Protein AF-0000000074986334 (afdb_homodimer)

Secondary structure (DSSP, 8-state):
-------------SGGGSS--GGGGBS-SS----EEEEE---SSS-SSSTTHHHHHHTTS-TTTTEEEETTEEEEEHHHHHHHHHHHHHHHHHS-TTSPPPHHHHHHHHHHHHHHHHT---BEEESB-TTSSBP--EEEEE--THHHHHHHHHHHHHHHHHHHHHHHHTS------/-------------SGGGGS--GGGGBS-SS----EEEEE---SSS-SSSTTHHHHHHTTS-TTTTEEEETTEEEEEHHHHHHHHHHHHHHHHHS-TTSPPPHHHHHHHHHHHHHHHHT---BEEESB-TTSSBP--EEEEE--THHHHHHHHHHHHHHHHHHHHHHHHTS------

Nearest PDB structures (foldseek):
  1scf-assembly3_B-2  TM=3.793E-01  e=3.713E+00  Homo sapiens
  3ejj-assembly1_A  TM=2.341E-01  e=6.098E+00  Mus musculus
  4fa8-assembly1_F  TM=2.576E-01  e=8.314E+00  Homo sapiens
  1scf-assembly3_B-2  TM=3.795E-01  e=3.713E+00  Homo sapiens
  3ejj-assembly1_A  TM=2.340E-01  e=6.098E+00  Mus musculus

Radius of gyration: 25.17 Å; Cα contacts (8 Å, |Δi|>4): 414; chains: 2;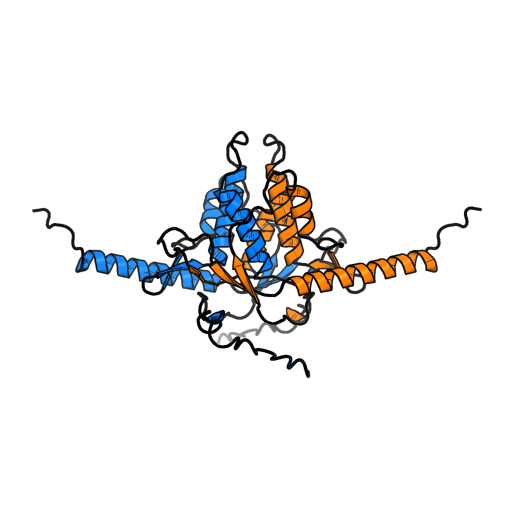 bounding box: 65×100×86 Å

Organism: Psilocybe cubensis (NCBI:txid181762)

Solvent-accessible surface area (backbone atoms only — not comparable to full-atom values): 20806 Å² total; per-residue (Å²): 134,85,82,77,79,75,77,75,76,74,81,79,67,65,82,70,64,73,55,69,55,75,76,75,36,35,77,60,92,68,81,75,69,70,38,82,43,76,47,55,88,66,93,64,68,48,77,84,51,96,57,16,64,62,48,50,56,62,67,37,50,90,54,45,39,49,46,65,60,89,94,42,52,26,28,33,46,43,36,47,50,50,50,31,52,45,47,50,43,50,57,73,72,46,68,77,88,52,77,83,49,69,65,43,51,48,33,54,48,48,48,56,52,49,46,47,31,63,59,43,49,37,54,36,57,37,48,36,99,83,69,39,79,37,69,55,48,79,43,75,17,48,59,52,65,56,58,47,51,53,49,44,52,38,39,53,55,51,52,50,48,52,50,48,42,40,64,72,70,51,53,73,79,74,83,116,135,85,80,77,79,76,76,76,76,74,81,76,65,68,80,66,63,73,55,69,55,75,75,75,36,35,78,58,90,70,82,72,72,68,37,83,42,76,46,55,89,67,95,65,66,48,77,82,50,96,57,17,65,62,49,50,57,62,68,36,48,90,54,46,40,49,46,65,59,90,94,41,52,25,28,33,47,42,35,47,53,50,49,32,53,44,47,50,44,50,56,72,73,45,69,77,88,52,77,84,51,70,66,42,53,48,34,55,45,48,49,55,52,49,45,46,31,62,58,43,48,37,55,38,59,36,49,36,99,82,69,39,80,37,71,55,47,76,44,73,17,47,59,53,65,56,58,48,50,53,48,42,50,39,40,51,54,48,52,51,49,52,51,50,42,40,64,72,69,52,53,73,77,75,83,116

Structure (mmCIF, N/CA/C/O backbone):
data_AF-0000000074986334-mo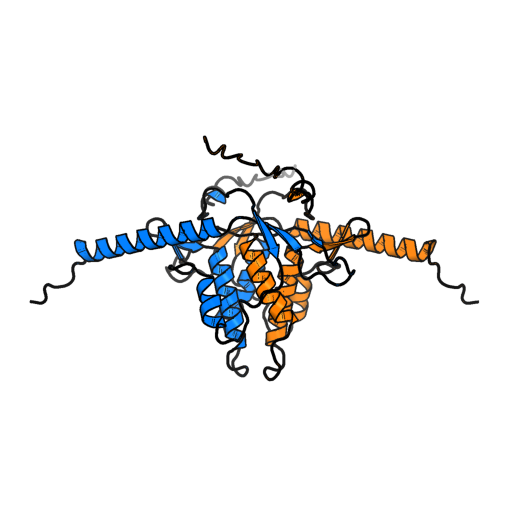del_v1
#
loop_
_entity.id
_entity.type
_entity.pdbx_description
1 polymer 'Uncharacterized protein'
#
loop_
_atom_site.group_PDB
_atom_site.id
_atom_site.type_symbol
_atom_site.label_atom_id
_atom_site.label_alt_id
_atom_site.label_comp_id
_atom_site.label_asym_id
_atom_site.label_entity_id
_atom_site.label_seq_id
_atom_site.pdbx_PDB_ins_code
_atom_site.Cartn_x
_atom_site.Cartn_y
_atom_site.Cartn_z
_atom_site.occupancy
_atom_site.B_iso_or_equiv
_atom_site.auth_seq_id
_atom_site.auth_comp_id
_atom_site.auth_asym_id
_atom_site.auth_atom_id
_atom_site.pdbx_PDB_model_num
ATOM 1 N N . MET A 1 1 ? -38 28.562 -38.062 1 26.52 1 MET A N 1
ATOM 2 C CA . MET A 1 1 ? -37.406 27.234 -38.125 1 26.52 1 MET A CA 1
ATOM 3 C C . MET A 1 1 ? -36.875 26.797 -36.781 1 26.52 1 MET A C 1
ATOM 5 O O . MET A 1 1 ? -36 27.438 -36.219 1 26.52 1 MET A O 1
ATOM 9 N N . ALA A 1 2 ? -37.75 26.109 -35.969 1 34.09 2 ALA A N 1
ATOM 10 C CA . ALA A 1 2 ? -37.594 25.641 -34.594 1 34.09 2 ALA A CA 1
ATOM 11 C C . ALA A 1 2 ? -36.5 24.562 -34.5 1 34.09 2 ALA A C 1
ATOM 13 O O . ALA A 1 2 ? -36.5 23.625 -35.312 1 34.09 2 ALA A O 1
ATOM 14 N N . ILE A 1 3 ? -35.281 24.891 -34.125 1 35.31 3 ILE A N 1
ATOM 15 C CA . ILE A 1 3 ? -34.125 24 -33.938 1 35.31 3 ILE A CA 1
ATOM 16 C C . ILE A 1 3 ? -34.469 22.922 -32.938 1 35.31 3 ILE A C 1
ATOM 18 O O . ILE A 1 3 ? -34.781 23.234 -31.766 1 35.31 3 ILE A O 1
ATOM 22 N N . SER A 1 4 ? -34.969 21.75 -33.375 1 31.02 4 SER A N 1
ATOM 23 C CA . SER A 1 4 ? -35.25 20.578 -32.562 1 31.02 4 SER A CA 1
ATOM 24 C C . SER A 1 4 ? -33.969 20 -31.938 1 31.02 4 SER A C 1
ATOM 26 O O . SER A 1 4 ? -33.031 19.688 -32.656 1 31.02 4 SER A O 1
ATOM 28 N N . LEU A 1 5 ? -33.625 20.391 -30.766 1 31.14 5 LEU A N 1
ATOM 29 C CA . LEU A 1 5 ? -32.531 19.797 -30 1 31.14 5 LEU A CA 1
ATOM 30 C C . LEU A 1 5 ? -32.812 18.312 -29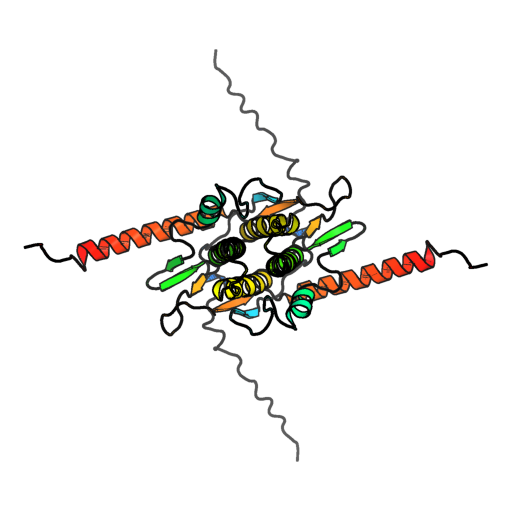.734 1 31.14 5 LEU A C 1
ATOM 32 O O . LEU A 1 5 ? -33.688 17.969 -28.969 1 31.14 5 LEU A O 1
ATOM 36 N N . SER A 1 6 ? -32.531 17.422 -30.703 1 27.94 6 SER A N 1
ATOM 37 C CA . SER A 1 6 ? -32.594 15.984 -30.469 1 27.94 6 SER A CA 1
ATOM 38 C C . SER A 1 6 ? -31.562 15.562 -29.406 1 27.94 6 SER A C 1
ATOM 40 O O . SER A 1 6 ? -30.359 15.758 -29.578 1 27.94 6 SER A O 1
ATOM 42 N N . VAL A 1 7 ? -31.891 15.617 -28.203 1 30.86 7 VAL A N 1
ATOM 43 C CA . VAL A 1 7 ? -31.109 14.984 -27.141 1 30.86 7 VAL A CA 1
ATOM 44 C C . VAL A 1 7 ? -30.969 13.492 -27.438 1 30.86 7 VAL A C 1
ATOM 46 O O . VAL A 1 7 ? -31.969 12.758 -27.422 1 30.86 7 VAL A O 1
ATOM 49 N N . PHE A 1 8 ? -30.016 13.062 -28.266 1 29.53 8 PHE A N 1
ATOM 50 C CA . PHE A 1 8 ? -29.734 11.633 -28.344 1 29.53 8 PHE A CA 1
ATOM 51 C C . PHE A 1 8 ? -29.328 11.086 -26.984 1 29.53 8 PHE A C 1
ATOM 53 O O . PHE A 1 8 ? -28.312 11.484 -26.422 1 29.53 8 PHE A O 1
ATOM 60 N N . ARG A 1 9 ? -30.25 10.562 -26.234 1 29.33 9 ARG A N 1
ATOM 61 C CA . ARG A 1 9 ? -29.984 9.711 -25.078 1 29.33 9 ARG A CA 1
ATOM 62 C C . ARG A 1 9 ? -29.016 8.578 -25.453 1 29.33 9 ARG A C 1
ATOM 64 O O . ARG A 1 9 ? -29.328 7.746 -26.297 1 29.33 9 ARG A O 1
ATOM 71 N N . ILE A 1 10 ? -27.734 8.859 -25.438 1 30.47 10 ILE A N 1
ATOM 72 C CA . ILE A 1 10 ? -26.797 7.738 -25.484 1 30.47 10 ILE A CA 1
ATOM 73 C C . ILE A 1 10 ? -27.234 6.656 -24.5 1 30.47 10 ILE A C 1
ATOM 75 O O . ILE A 1 10 ? -27.391 6.914 -23.297 1 30.47 10 ILE A O 1
ATOM 79 N N . LEU A 1 11 ? -27.891 5.66 -24.953 1 29.97 11 LEU A N 1
ATOM 80 C CA . LEU A 1 11 ? -28.172 4.406 -24.25 1 29.97 11 LEU A CA 1
ATOM 81 C C . LEU A 1 11 ? -26.906 3.844 -23.609 1 29.97 11 LEU A C 1
ATOM 83 O O . LEU A 1 11 ? -25.984 3.395 -24.312 1 29.97 11 LEU A O 1
ATOM 87 N N . THR A 1 12 ? -26.406 4.453 -22.562 1 32.22 12 THR A N 1
ATOM 88 C CA . THR A 1 12 ? -25.375 4 -21.641 1 32.22 12 THR A CA 1
ATOM 89 C C . THR A 1 12 ? -25.672 2.584 -21.141 1 32.22 12 THR A C 1
ATOM 91 O O . THR A 1 12 ? -25.172 2.174 -20.094 1 32.22 12 THR A O 1
ATOM 94 N N . ALA A 1 13 ? -26.516 1.816 -21.844 1 29.81 13 ALA A N 1
ATOM 95 C CA . ALA A 1 13 ? -26.891 0.521 -21.281 1 29.81 13 ALA A CA 1
ATOM 96 C C . ALA A 1 13 ? -25.656 -0.283 -20.891 1 29.81 13 ALA A C 1
ATOM 98 O O . ALA A 1 13 ? -25.516 -0.724 -19.75 1 29.81 13 ALA A O 1
ATOM 99 N N . SER A 1 14 ? -25.312 -1.419 -21.734 1 30.84 14 SER A N 1
ATOM 100 C CA . SER A 1 14 ? -24.859 -2.799 -21.609 1 30.84 14 SER A CA 1
ATOM 101 C C . SER A 1 14 ? -23.359 -2.863 -21.406 1 30.84 14 SER A C 1
ATOM 103 O O . SER A 1 14 ? -22.781 -3.951 -21.344 1 30.84 14 SER A O 1
ATOM 105 N N . TYR A 1 15 ? -22.672 -1.893 -21.891 1 33.31 15 TYR A N 1
ATOM 106 C CA . TYR A 1 15 ? -21.234 -2.125 -21.891 1 33.31 15 TYR A CA 1
ATOM 107 C C . TYR A 1 15 ? -20.703 -2.258 -20.469 1 33.31 15 TYR A C 1
ATOM 109 O O . TYR A 1 15 ? -19.578 -2.717 -20.25 1 33.31 15 TYR A O 1
ATOM 117 N N . TRP A 1 16 ? -21.438 -1.757 -19.484 1 34.78 16 TRP A N 1
ATOM 118 C CA . TRP A 1 16 ? -21.125 -1.922 -18.062 1 34.78 16 TRP A CA 1
ATOM 119 C C . TRP A 1 16 ? -21.375 -3.359 -17.609 1 34.78 16 TRP A C 1
ATOM 121 O O . TRP A 1 16 ? -21.219 -3.684 -16.438 1 34.78 16 TRP A O 1
ATOM 131 N N . ASN A 1 17 ? -22.062 -4.16 -18.391 1 33.5 17 ASN A N 1
ATOM 132 C CA . ASN A 1 17 ? -22.5 -5.488 -18 1 33.5 17 ASN A CA 1
ATOM 133 C C . ASN A 1 17 ? -21.312 -6.414 -17.719 1 33.5 17 ASN A C 1
ATOM 135 O O . ASN A 1 17 ? -21.469 -7.426 -17.031 1 33.5 17 ASN A O 1
ATOM 139 N N . SER A 1 18 ? -20.281 -6.387 -18.609 1 34.09 18 SER A N 1
ATOM 140 C CA . SER A 1 18 ? -19.312 -7.469 -18.438 1 34.09 18 SER A CA 1
ATOM 141 C C . SER A 1 18 ? -18.297 -7.145 -17.344 1 34.09 18 SER A C 1
ATOM 143 O O . SER A 1 18 ? -17.266 -7.809 -17.219 1 34.09 18 SER A O 1
ATOM 145 N N . TRP A 1 19 ? -18.328 -5.938 -16.891 1 38.25 19 TRP A N 1
ATOM 146 C CA . TRP A 1 19 ? -17.375 -5.727 -15.797 1 38.25 19 TRP A CA 1
ATOM 147 C C . TRP A 1 19 ? -17.656 -6.672 -14.641 1 38.25 19 TRP A C 1
ATOM 149 O O . TRP A 1 19 ? -18.797 -6.766 -14.164 1 38.25 19 TRP A O 1
ATOM 159 N N . PRO A 1 20 ? -17 -7.75 -14.586 1 40.16 20 PRO A N 1
ATOM 160 C CA . PRO A 1 20 ? -17.328 -8.57 -13.422 1 40.16 20 PRO A CA 1
ATOM 161 C C . PRO A 1 20 ? -17.516 -7.746 -12.148 1 40.16 20 PRO A C 1
ATOM 163 O O . PRO A 1 20 ? -16.906 -6.684 -12 1 40.16 20 PRO A O 1
ATOM 166 N N . SER A 1 21 ? -18.578 -7.918 -11.469 1 39.38 21 SER A N 1
ATOM 167 C CA . SER A 1 21 ? -18.812 -7.32 -10.164 1 39.38 21 SER A CA 1
ATOM 168 C C . SER A 1 21 ? -17.562 -7.383 -9.289 1 39.38 21 SER A C 1
ATOM 170 O O . SER A 1 21 ? -16.75 -8.297 -9.422 1 39.38 21 SER A O 1
ATOM 172 N N . ALA A 1 22 ? -17.125 -6.262 -8.672 1 44.75 22 ALA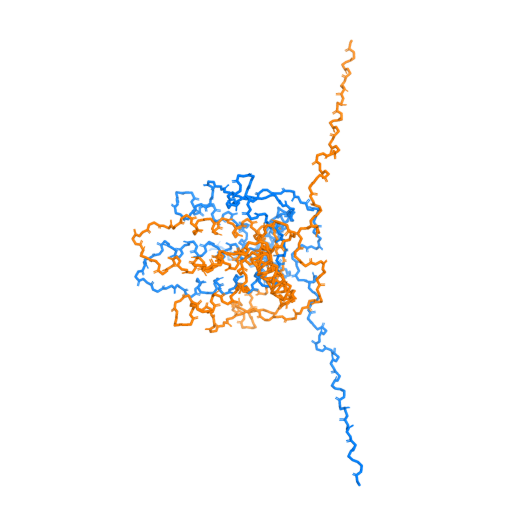 A N 1
ATOM 173 C CA . ALA A 1 22 ? -16 -6.156 -7.75 1 44.75 22 ALA A CA 1
ATOM 174 C C . ALA A 1 22 ? -15.828 -7.441 -6.945 1 44.75 22 ALA A C 1
ATOM 176 O O . ALA A 1 22 ? -14.703 -7.898 -6.719 1 44.75 22 ALA A O 1
ATOM 177 N N . SER A 1 23 ? -16.984 -7.969 -6.449 1 46 23 SER A N 1
ATOM 178 C CA . SER A 1 23 ? -17.016 -9.172 -5.625 1 46 23 SER A CA 1
ATOM 179 C C . SER A 1 23 ? -16.594 -10.398 -6.422 1 46 23 SER A C 1
ATOM 181 O O . SER A 1 23 ? -16 -11.328 -5.867 1 46 23 SER A O 1
ATOM 183 N N . ASP A 1 24 ? -16.859 -10.359 -7.746 1 55.59 24 ASP A N 1
ATOM 184 C CA . ASP A 1 24 ? -16.641 -11.555 -8.555 1 55.59 24 ASP A CA 1
ATOM 185 C C . ASP A 1 24 ? -15.156 -11.75 -8.867 1 55.59 24 ASP A C 1
ATOM 187 O O . ASP A 1 24 ? -14.742 -12.828 -9.305 1 55.59 24 ASP A O 1
ATOM 191 N N . HIS A 1 25 ? -14.328 -10.836 -8.211 1 80.38 25 HIS A N 1
ATOM 192 C CA . HIS A 1 25 ? -12.93 -10.977 -8.609 1 80.38 25 HIS A CA 1
ATOM 193 C C . HIS A 1 25 ? -12 -10.773 -7.414 1 80.38 25 HIS A C 1
ATOM 195 O O . HIS A 1 25 ? -11.102 -9.93 -7.457 1 80.38 25 HIS A O 1
ATOM 201 N N . SER A 1 26 ? -12.523 -11.602 -6.348 1 90.38 26 SER A N 1
ATOM 202 C CA . SER A 1 26 ? -11.695 -11.602 -5.148 1 90.38 26 SER A CA 1
ATOM 203 C C . SER A 1 26 ? -11.367 -13.016 -4.699 1 90.38 26 SER A C 1
ATOM 205 O O . SER A 1 26 ? -12.18 -13.93 -4.863 1 90.38 26 SER A O 1
ATOM 207 N N . LEU A 1 27 ? -10.266 -13.195 -4.176 1 94.19 27 LEU A N 1
ATOM 208 C CA . LEU A 1 27 ? -9.867 -14.508 -3.672 1 94.19 27 LEU A CA 1
ATOM 209 C C . LEU A 1 27 ? -10.734 -14.922 -2.486 1 94.19 27 LEU A C 1
ATOM 211 O O . LEU A 1 27 ? -11.18 -16.062 -2.406 1 94.19 27 LEU A O 1
ATOM 215 N N . LEU A 1 28 ? -10.953 -13.969 -1.567 1 92.56 28 LEU A N 1
ATOM 216 C CA . LEU A 1 28 ? -11.812 -14.227 -0.42 1 92.56 28 LEU A CA 1
ATOM 217 C C . LEU A 1 28 ? -13.258 -13.844 -0.728 1 92.56 28 LEU A C 1
ATOM 219 O O . LEU A 1 28 ? -13.516 -12.742 -1.229 1 92.56 28 LEU A O 1
ATOM 223 N N . LYS A 1 29 ? -14.164 -14.773 -0.482 1 85.19 29 LYS A N 1
ATOM 224 C CA . LYS A 1 29 ? -15.578 -14.5 -0.707 1 85.19 29 LYS A CA 1
ATOM 225 C C . LYS A 1 29 ? -16.172 -13.703 0.453 1 85.19 29 LYS A C 1
ATOM 227 O O . LYS A 1 29 ? -17.094 -12.906 0.258 1 85.19 29 LYS A O 1
ATOM 232 N N . GLN A 1 30 ? -15.656 -13.977 1.641 1 84.75 30 GLN A N 1
ATOM 233 C CA . GLN A 1 30 ? -16.078 -13.273 2.846 1 84.75 30 GLN A CA 1
ATOM 234 C C . GLN A 1 30 ? -14.891 -12.891 3.707 1 84.75 30 GLN A C 1
ATOM 236 O O . GLN A 1 30 ? -13.906 -13.625 3.781 1 84.75 30 GLN A O 1
ATOM 241 N N . ARG A 1 31 ? -15.078 -11.688 4.277 1 82 31 ARG A N 1
ATOM 242 C CA . ARG A 1 31 ? -14.047 -11.25 5.207 1 82 31 ARG A CA 1
ATOM 243 C C . ARG A 1 31 ? -14.453 -11.531 6.648 1 82 31 ARG A C 1
ATOM 245 O O . ARG A 1 31 ? -15.617 -11.398 7.008 1 82 31 ARG A O 1
ATOM 252 N N . GLY A 1 32 ? -13.539 -12.078 7.387 1 82.62 32 GLY A N 1
ATOM 253 C CA . GLY A 1 32 ? -13.797 -12.328 8.797 1 82.62 32 GLY A CA 1
ATOM 254 C C . GLY A 1 32 ? -13.875 -11.062 9.625 1 82.62 32 GLY A C 1
ATOM 255 O O . GLY A 1 32 ? -13.844 -9.953 9.086 1 82.62 32 GLY A O 1
ATOM 256 N N . GLU A 1 33 ? -14.094 -11.234 10.938 1 87.75 33 GLU A N 1
ATOM 257 C CA . GLU A 1 33 ? -14.148 -10.117 11.875 1 87.75 33 GLU A CA 1
ATOM 258 C C . GLU A 1 33 ? -12.797 -9.422 11.984 1 87.75 33 GLU A C 1
ATOM 260 O O . GLU A 1 33 ? -11.75 -10.062 11.922 1 87.75 33 GLU A O 1
ATOM 265 N N . PRO A 1 34 ? -12.914 -8.102 12.133 1 88.75 34 PRO A N 1
ATOM 266 C CA . PRO A 1 34 ? -11.648 -7.391 12.312 1 88.75 34 PRO A CA 1
ATOM 267 C C . PRO A 1 34 ? -10.883 -7.844 13.555 1 88.75 34 PRO A C 1
ATOM 269 O O . PRO A 1 34 ? -11.5 -8.297 14.531 1 88.75 34 PRO A O 1
ATOM 272 N N . VAL A 1 35 ? -9.602 -7.773 13.508 1 91.19 35 VAL A N 1
ATOM 273 C CA . VAL A 1 35 ? -8.711 -8.117 14.617 1 91.19 35 VAL A CA 1
ATOM 274 C C . VAL A 1 35 ? -7.844 -6.914 14.977 1 91.19 35 VAL A C 1
ATOM 276 O O . VAL A 1 35 ? -7.484 -6.117 14.102 1 91.19 35 VAL A O 1
ATOM 279 N N . ALA A 1 36 ? -7.469 -6.82 16.234 1 90.31 36 ALA A N 1
ATOM 280 C CA . ALA A 1 36 ? -6.621 -5.719 16.688 1 90.31 36 ALA A CA 1
ATOM 281 C C . ALA A 1 36 ? -5.164 -5.953 16.312 1 90.31 36 ALA A C 1
ATOM 283 O O . ALA A 1 36 ? -4.668 -7.078 16.391 1 90.31 36 ALA A O 1
ATOM 284 N N . MET A 1 37 ? -4.555 -4.902 15.859 1 90.75 37 MET A N 1
ATOM 285 C CA . MET A 1 37 ? -3.137 -4.965 15.516 1 90.75 37 MET A CA 1
ATOM 286 C C . MET A 1 37 ? -2.422 -3.686 15.938 1 90.75 37 MET A C 1
ATOM 288 O O . MET A 1 37 ? -2.969 -2.59 15.797 1 90.75 37 MET A O 1
ATOM 292 N N . LEU A 1 38 ? -1.232 -3.893 16.406 1 91.19 38 LEU A N 1
ATOM 293 C CA . LEU A 1 38 ? -0.343 -2.764 16.672 1 91.19 38 LEU A CA 1
ATOM 294 C C . LEU A 1 38 ? 0.581 -2.523 15.477 1 91.19 38 LEU A C 1
ATOM 296 O O . LEU A 1 38 ? 1.341 -3.414 15.086 1 91.19 38 LEU A O 1
ATOM 300 N N . ILE A 1 39 ? 0.439 -1.433 14.891 1 92.94 39 ILE A N 1
ATOM 301 C CA . ILE A 1 39 ? 1.384 -1.006 13.859 1 92.94 39 ILE A CA 1
ATOM 302 C C . ILE A 1 39 ? 2.553 -0.268 14.508 1 92.94 39 ILE A C 1
ATOM 304 O O . ILE A 1 39 ? 2.35 0.646 15.312 1 92.94 39 ILE A O 1
ATOM 308 N N . GLY A 1 40 ? 3.734 -0.732 14.195 1 92.31 40 GLY A N 1
ATOM 309 C CA . GLY A 1 40 ? 4.879 -0.098 14.828 1 92.31 40 GLY A CA 1
ATOM 310 C C . GLY A 1 40 ? 6.203 -0.729 14.43 1 92.31 40 GLY A C 1
ATOM 311 O O . GLY A 1 40 ? 6.262 -1.519 13.484 1 92.31 40 GLY A O 1
ATOM 312 N N . SER A 1 41 ? 7.242 -0.319 15.102 1 91.31 41 SER A N 1
ATOM 313 C CA . SER A 1 41 ? 8.594 -0.775 14.797 1 91.31 41 SER A CA 1
ATOM 314 C C . SER A 1 41 ? 8.75 -2.268 15.07 1 91.31 41 SER A C 1
ATOM 316 O O . SER A 1 41 ? 8.078 -2.816 15.945 1 91.31 41 SER A O 1
ATOM 318 N N . THR A 1 42 ? 9.57 -2.873 14.336 1 93.75 42 THR A N 1
ATOM 319 C CA . THR A 1 42 ? 9.906 -4.285 14.484 1 93.75 42 THR A CA 1
ATOM 320 C C . THR A 1 42 ? 11.375 -4.531 14.117 1 93.75 42 THR A C 1
ATOM 322 O O . THR A 1 42 ? 11.953 -3.789 13.328 1 93.75 42 THR A O 1
ATOM 325 N N . THR A 1 43 ? 11.977 -5.516 14.688 1 94.19 43 THR A N 1
ATOM 326 C CA . THR A 1 43 ? 13.336 -5.902 14.344 1 94.19 43 THR A CA 1
ATOM 327 C C . THR A 1 43 ? 13.359 -6.789 13.109 1 94.19 43 THR A C 1
ATOM 329 O O . THR A 1 43 ? 14.422 -7.16 12.617 1 94.19 43 THR A O 1
ATOM 332 N N . HIS A 1 44 ? 12.172 -7.098 12.602 1 96.38 44 HIS A N 1
ATOM 333 C CA . HIS A 1 44 ? 12.047 -7.941 11.422 1 96.38 44 HIS A CA 1
ATOM 334 C C . HIS A 1 44 ? 11.875 -7.098 10.164 1 96.38 44 HIS A C 1
ATOM 336 O O . HIS A 1 44 ? 11.5 -5.926 10.242 1 96.38 44 HIS A O 1
ATOM 342 N N . TYR A 1 45 ? 12.219 -7.742 9.016 1 97.75 45 TYR A N 1
ATOM 343 C CA . TYR A 1 45 ? 12.023 -7.152 7.691 1 97.75 45 TYR A CA 1
ATOM 344 C C . TYR A 1 45 ? 12.906 -5.926 7.508 1 97.75 45 TYR A C 1
ATOM 346 O O . TYR A 1 45 ? 12.453 -4.891 7.02 1 97.75 45 TYR A O 1
ATOM 354 N N . ARG A 1 46 ? 14.109 -6.043 8.039 1 96.94 46 ARG A N 1
ATOM 355 C CA . ARG A 1 46 ? 15.133 -5.047 7.715 1 96.94 46 ARG A CA 1
ATOM 356 C C . ARG A 1 46 ? 15.5 -5.094 6.238 1 96.94 46 ARG A C 1
ATOM 358 O O . ARG A 1 46 ? 15.312 -6.117 5.578 1 96.94 46 ARG A O 1
ATOM 365 N N . ILE A 1 47 ? 16.062 -4.008 5.738 1 97.31 47 ILE A N 1
ATOM 366 C CA . ILE A 1 47 ? 16.344 -3.91 4.309 1 97.31 47 ILE A CA 1
ATOM 367 C C . ILE A 1 47 ? 17.531 -4.797 3.959 1 97.31 47 ILE A C 1
ATOM 369 O O . ILE A 1 47 ? 17.516 -5.512 2.953 1 97.31 47 ILE A O 1
ATOM 373 N N . ASN A 1 48 ? 18.578 -4.684 4.762 1 94.94 48 ASN A N 1
ATOM 374 C CA . ASN A 1 48 ? 19.812 -5.406 4.484 1 94.94 48 ASN A CA 1
ATOM 375 C C . ASN A 1 48 ? 20.375 -6.043 5.75 1 94.94 48 ASN A C 1
ATOM 377 O O . ASN A 1 48 ? 21.188 -5.43 6.441 1 94.94 48 ASN A O 1
ATOM 381 N N . SER A 1 49 ? 19.984 -7.156 6.078 1 95.88 49 SER A N 1
ATOM 382 C CA . SER A 1 49 ? 20.5 -7.988 7.164 1 95.88 49 SER A CA 1
ATOM 383 C C . SER A 1 49 ? 20.578 -9.453 6.746 1 95.88 49 SER A C 1
ATOM 385 O O . SER A 1 49 ? 20.125 -9.82 5.66 1 95.88 49 SER A O 1
ATOM 387 N N . SER A 1 50 ? 21.141 -10.312 7.539 1 96.88 50 SER A N 1
ATOM 388 C CA . SER A 1 50 ? 21.328 -11.727 7.219 1 96.88 50 SER A CA 1
ATOM 389 C C . SER A 1 50 ? 19.984 -12.422 7.059 1 96.88 50 SER A C 1
ATOM 391 O O . SER A 1 50 ? 19.875 -13.406 6.324 1 96.88 50 SER A O 1
ATOM 393 N N . ASP A 1 51 ? 18.922 -11.859 7.695 1 97.62 51 ASP A N 1
ATOM 394 C CA . ASP A 1 51 ? 17.625 -12.516 7.68 1 97.62 51 ASP A CA 1
ATOM 395 C C . ASP A 1 51 ? 16.703 -11.875 6.645 1 97.62 51 ASP A C 1
ATOM 397 O O . ASP A 1 51 ? 15.602 -12.375 6.395 1 97.62 51 ASP A O 1
ATOM 401 N N . SER A 1 52 ? 17.125 -10.812 6.008 1 97.88 52 SER A N 1
ATOM 402 C CA . SER A 1 52 ? 16.234 -9.984 5.195 1 97.88 52 SER A CA 1
ATOM 403 C C . SER A 1 52 ? 15.633 -10.781 4.043 1 97.88 52 SER A C 1
ATOM 405 O O . SER A 1 52 ? 14.43 -10.727 3.799 1 97.88 52 SER A O 1
ATOM 407 N N . GLU A 1 53 ? 16.484 -11.516 3.363 1 97.56 53 GLU A N 1
ATOM 408 C CA . GLU A 1 53 ? 16.016 -12.258 2.197 1 97.56 53 GLU A CA 1
ATOM 409 C C . GLU A 1 53 ? 14.922 -13.25 2.572 1 97.56 53 GLU A C 1
ATOM 411 O O . GLU A 1 53 ? 13.867 -13.289 1.934 1 97.56 53 GLU A O 1
ATOM 416 N N . GLU A 1 54 ? 15.18 -13.992 3.557 1 97.81 54 GLU A N 1
ATOM 417 C CA . GLU A 1 54 ? 14.211 -14.992 3.994 1 97.81 54 GLU A CA 1
ATOM 418 C C . GLU A 1 54 ? 12.93 -14.336 4.508 1 97.81 54 GLU A C 1
ATOM 420 O O . GLU A 1 54 ? 11.828 -14.805 4.23 1 97.81 54 GLU A O 1
ATOM 425 N N . GLU A 1 55 ? 13.031 -13.281 5.281 1 98.38 55 GLU A N 1
ATOM 426 C CA . GLU A 1 55 ? 11.875 -12.586 5.836 1 98.38 55 GLU A CA 1
ATOM 427 C C . GLU A 1 55 ? 11 -12 4.727 1 98.38 55 GLU A C 1
ATOM 429 O O . GLU A 1 55 ? 9.773 -12.148 4.75 1 98.38 55 GLU A O 1
ATOM 434 N N . TYR A 1 56 ? 11.633 -11.406 3.725 1 98.44 56 TYR A N 1
ATOM 435 C CA . TYR A 1 56 ? 10.836 -10.828 2.645 1 98.44 56 TYR A CA 1
ATOM 436 C C . TYR A 1 56 ? 10.258 -11.914 1.749 1 98.44 56 TYR A C 1
ATOM 438 O O . TYR A 1 56 ? 9.156 -11.766 1.217 1 98.44 56 TYR A O 1
ATOM 446 N N . ARG A 1 57 ? 10.945 -13.016 1.544 1 97.25 57 ARG A N 1
ATOM 447 C CA . ARG A 1 57 ? 10.398 -14.156 0.815 1 97.25 57 ARG A CA 1
ATOM 448 C C . ARG A 1 57 ? 9.148 -14.695 1.502 1 97.25 57 ARG A C 1
ATOM 450 O O . ARG A 1 57 ? 8.203 -15.141 0.835 1 97.25 57 ARG A O 1
ATOM 457 N N . SER A 1 58 ? 9.141 -14.625 2.801 1 97.25 58 SER A N 1
ATOM 458 C CA . SER A 1 58 ? 8.039 -15.188 3.584 1 97.25 58 SER A CA 1
ATOM 459 C C . SER A 1 58 ? 6.797 -14.312 3.486 1 97.25 58 SER A C 1
ATOM 461 O O . SER A 1 58 ? 5.723 -14.703 3.953 1 97.25 58 SER A O 1
ATOM 463 N N . LEU A 1 59 ? 6.898 -13.156 2.869 1 98.06 59 LEU A N 1
ATOM 464 C CA . LEU A 1 59 ? 5.746 -12.289 2.672 1 98.06 59 LEU A CA 1
ATOM 465 C C . LEU A 1 59 ? 4.754 -12.914 1.692 1 98.06 59 LEU A C 1
ATOM 467 O O . LEU A 1 59 ? 3.602 -12.484 1.614 1 98.06 59 LEU A O 1
ATOM 471 N N . LEU A 1 60 ? 5.23 -13.898 0.937 1 98.56 60 LEU A N 1
ATOM 472 C CA . LEU A 1 60 ? 4.387 -14.523 -0.073 1 98.56 60 LEU A CA 1
ATOM 473 C C . LEU A 1 60 ? 4.086 -15.977 0.296 1 98.56 60 LEU A C 1
ATOM 475 O O . LEU A 1 60 ? 4.91 -16.641 0.918 1 98.56 60 LEU A O 1
ATOM 479 N N . PRO A 1 61 ? 2.857 -16.438 -0.032 1 98.12 61 PRO A N 1
ATOM 480 C CA . PRO A 1 61 ? 2.594 -17.875 0.11 1 98.12 61 PRO A CA 1
ATOM 481 C C . PRO A 1 61 ? 3.43 -18.734 -0.843 1 98.12 61 PRO A C 1
ATOM 483 O O . PRO A 1 61 ? 4.195 -18.188 -1.647 1 98.12 61 PRO A O 1
ATOM 486 N N . SER A 1 62 ? 3.256 -20.047 -0.719 1 96.75 62 SER A N 1
ATOM 487 C CA . SER A 1 62 ? 4.066 -21 -1.465 1 96.75 62 SER A CA 1
ATOM 488 C C . SER A 1 62 ? 3.936 -20.781 -2.969 1 96.75 62 SER A C 1
ATOM 490 O O . SER A 1 62 ? 4.906 -20.938 -3.711 1 96.75 62 SER A O 1
ATOM 492 N N . GLY A 1 63 ? 2.814 -20.406 -3.428 1 95.19 63 GLY A N 1
ATOM 493 C CA . GLY A 1 63 ? 2.568 -20.203 -4.848 1 95.19 63 GLY A CA 1
ATOM 494 C C . GLY A 1 63 ? 2.982 -18.828 -5.328 1 95.19 63 GLY A C 1
ATOM 495 O O . GLY A 1 63 ? 2.754 -18.469 -6.488 1 95.19 63 GLY A O 1
ATOM 496 N N . GLY A 1 64 ? 3.623 -18.047 -4.418 1 96.31 64 GLY A N 1
ATOM 497 C CA . GLY A 1 64 ? 3.945 -16.688 -4.777 1 96.31 64 GLY A CA 1
ATOM 498 C C . GLY A 1 64 ? 2.732 -15.773 -4.812 1 96.31 64 GLY A C 1
ATOM 499 O O . GLY A 1 64 ? 1.871 -15.844 -3.932 1 96.31 64 GLY A O 1
ATOM 500 N N . HIS A 1 65 ? 2.75 -14.844 -5.797 1 95 65 HIS A N 1
ATOM 501 C CA . HIS A 1 65 ? 1.627 -13.914 -5.863 1 95 65 HIS A CA 1
ATOM 502 C C . HIS A 1 65 ? 0.553 -14.414 -6.824 1 95 65 HIS A C 1
ATOM 504 O O . HIS A 1 65 ? -0.386 -13.688 -7.148 1 95 65 HIS A O 1
ATOM 510 N N . LEU A 1 66 ? 0.653 -15.695 -7.27 1 94.5 66 LEU A N 1
ATOM 511 C CA . LEU A 1 66 ? -0.252 -16.234 -8.281 1 94.5 66 LEU A CA 1
ATOM 512 C C . LEU A 1 66 ? -1.214 -17.25 -7.668 1 94.5 66 LEU A C 1
ATOM 514 O O . LEU A 1 66 ? -0.835 -18 -6.773 1 94.5 66 LEU A O 1
ATOM 518 N N . VAL A 1 67 ? -2.414 -17.234 -8.141 1 95.44 67 VAL A N 1
ATOM 519 C CA . VAL A 1 67 ? -3.412 -18.266 -7.859 1 95.44 67 VAL A CA 1
ATOM 520 C C . VAL A 1 67 ? -4.047 -18.734 -9.164 1 95.44 67 VAL A C 1
ATOM 522 O O . VAL A 1 67 ? -3.988 -18.047 -10.18 1 95.44 67 VAL A O 1
ATOM 525 N N . HIS A 1 68 ? -4.586 -19.922 -9.023 1 93.69 68 HIS A N 1
ATOM 526 C CA . HIS A 1 68 ? -5.207 -20.547 -10.188 1 93.69 68 HIS A CA 1
ATOM 527 C C . HIS A 1 68 ? -6.707 -20.719 -9.984 1 93.69 68 HIS A C 1
ATOM 529 O O . HIS A 1 68 ? -7.145 -21.344 -9.008 1 93.69 68 HIS A O 1
ATOM 535 N N . ILE A 1 69 ? -7.48 -20.141 -10.844 1 90.75 69 ILE A N 1
ATOM 536 C CA . ILE A 1 69 ? -8.938 -20.266 -10.844 1 90.75 69 ILE A CA 1
ATOM 537 C C . ILE A 1 69 ? -9.406 -20.828 -12.18 1 90.75 69 ILE A C 1
ATOM 539 O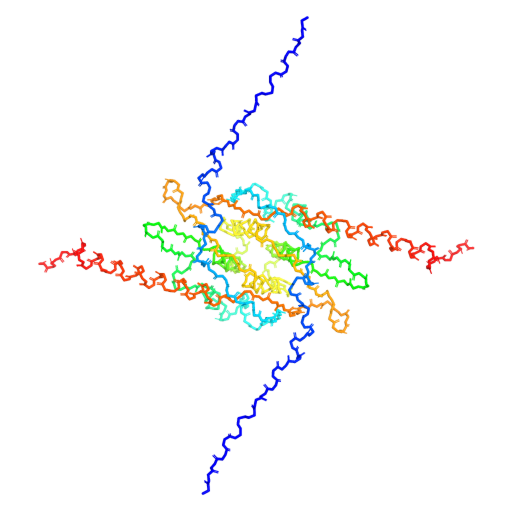 O . ILE A 1 69 ? -9.367 -20.141 -13.203 1 90.75 69 ILE A O 1
ATOM 543 N N . GLY A 1 70 ? -9.922 -22.094 -12.156 1 87.94 70 GLY A N 1
ATOM 544 C CA . GLY A 1 70 ? -10.148 -22.766 -13.422 1 87.94 70 GLY A CA 1
ATOM 545 C C . GLY A 1 70 ? -8.875 -22.953 -14.234 1 87.94 70 GLY A C 1
ATOM 546 O O . GLY A 1 70 ? -7.875 -23.469 -13.727 1 87.94 70 GLY A O 1
ATOM 547 N N . LYS A 1 71 ? -8.859 -22.453 -15.516 1 86.19 71 LYS A N 1
ATOM 548 C CA . LYS A 1 71 ? -7.703 -22.578 -16.406 1 86.19 71 LYS A CA 1
ATOM 549 C C . LYS A 1 71 ? -6.91 -21.281 -16.453 1 86.19 71 LYS A C 1
ATOM 551 O O . LYS A 1 71 ? -5.902 -21.172 -17.156 1 86.19 71 LYS A O 1
ATOM 556 N N . GLU A 1 72 ? -7.371 -20.359 -15.641 1 88.75 72 GLU A N 1
ATOM 557 C CA . GLU A 1 72 ? -6.75 -19.031 -15.703 1 88.75 72 GLU A CA 1
ATOM 558 C C . GLU A 1 72 ? -5.875 -18.781 -14.477 1 88.75 72 GLU A C 1
ATOM 560 O O . GLU A 1 72 ? -6.109 -19.344 -13.406 1 88.75 72 GLU A O 1
ATOM 565 N N . LYS A 1 73 ? -4.918 -17.953 -14.727 1 91.5 73 LYS A N 1
ATOM 566 C CA . LYS A 1 73 ? -4.004 -17.516 -13.672 1 91.5 73 LYS A CA 1
ATOM 567 C C . LYS A 1 73 ? -4.25 -16.062 -13.281 1 91.5 73 LYS A C 1
ATOM 569 O O . LYS A 1 73 ? -4.457 -15.211 -14.148 1 91.5 73 LYS A O 1
ATOM 574 N N . TYR A 1 74 ? -4.262 -15.844 -11.969 1 93.12 74 TYR A N 1
ATOM 575 C CA . TYR A 1 74 ? -4.469 -14.492 -11.453 1 93.12 74 TYR A CA 1
ATOM 576 C C . TYR A 1 74 ? -3.396 -14.125 -10.438 1 93.12 74 TYR A C 1
ATOM 578 O O . TYR A 1 74 ? -2.828 -15.008 -9.781 1 93.12 74 TYR A O 1
ATOM 586 N N . THR A 1 75 ? -3.133 -12.891 -10.43 1 94.56 75 THR A N 1
ATOM 587 C CA . THR A 1 75 ? -2.363 -12.344 -9.32 1 94.56 75 THR A CA 1
ATOM 588 C C . THR A 1 75 ? -3.291 -11.797 -8.242 1 94.56 75 THR A C 1
ATOM 590 O O . THR A 1 75 ? -4.289 -11.133 -8.547 1 94.56 75 THR A O 1
ATOM 593 N N . VAL A 1 76 ? -2.99 -12.141 -7.008 1 95.56 76 VAL A N 1
ATOM 594 C CA . VAL A 1 76 ? -3.717 -11.523 -5.902 1 95.56 76 VAL A CA 1
ATOM 595 C C . VAL A 1 76 ? -3.105 -10.164 -5.578 1 95.56 76 VAL A C 1
ATOM 597 O O . VAL A 1 76 ? -1.896 -10.055 -5.363 1 95.56 76 VAL A O 1
ATOM 600 N N . THR A 1 77 ? -3.893 -9.109 -5.445 1 95.44 77 THR A N 1
ATOM 601 C CA . THR A 1 77 ? -3.428 -7.738 -5.309 1 95.44 77 THR A CA 1
ATOM 602 C C . THR A 1 77 ? -2.525 -7.59 -4.086 1 95.44 77 THR A C 1
ATOM 604 O O . THR A 1 77 ? -1.442 -7.012 -4.172 1 95.44 77 THR A O 1
ATOM 607 N N . LEU A 1 78 ? -2.93 -8.148 -2.939 1 97.31 78 LEU A N 1
ATOM 608 C CA . LEU A 1 78 ? -2.117 -8.055 -1.731 1 97.31 78 LEU A CA 1
ATOM 609 C C . LEU A 1 78 ? -0.725 -8.633 -1.968 1 97.31 78 LEU A C 1
ATOM 611 O O . LEU A 1 78 ? 0.278 -7.996 -1.629 1 97.31 78 LEU A O 1
ATOM 615 N N . PHE A 1 79 ? -0.674 -9.766 -2.531 1 98.31 79 PHE A N 1
ATOM 616 C CA . PHE A 1 79 ? 0.603 -10.445 -2.717 1 98.31 79 PHE A CA 1
ATOM 617 C C . PHE A 1 79 ? 1.451 -9.727 -3.758 1 98.31 79 PHE A C 1
ATOM 619 O O . PHE A 1 79 ? 2.68 -9.695 -3.656 1 98.31 79 PHE A O 1
ATOM 626 N N . HIS A 1 80 ? 0.793 -9.219 -4.816 1 97.19 80 HIS A N 1
ATOM 627 C CA . HIS A 1 80 ? 1.508 -8.375 -5.766 1 97.19 80 HIS A CA 1
ATOM 628 C C . HIS A 1 80 ? 2.156 -7.184 -5.062 1 97.19 80 HIS A C 1
ATOM 630 O O . HIS A 1 80 ? 3.328 -6.883 -5.293 1 97.19 80 HIS A O 1
ATOM 636 N N . GLN A 1 81 ? 1.385 -6.527 -4.18 1 98.25 81 GLN A N 1
ATOM 637 C CA . GLN A 1 81 ? 1.879 -5.379 -3.432 1 98.25 81 GLN A CA 1
ATOM 638 C C . GLN A 1 81 ? 3.074 -5.758 -2.562 1 98.25 81 GLN A C 1
ATOM 640 O O . GLN A 1 81 ? 4.078 -5.043 -2.531 1 98.25 81 GLN A O 1
ATOM 645 N N . LEU A 1 82 ? 2.998 -6.848 -1.884 1 98.69 82 LEU A N 1
ATOM 646 C CA . LEU A 1 82 ? 4.062 -7.293 -0.993 1 98.69 82 LEU A CA 1
ATOM 647 C C . LEU A 1 82 ? 5.293 -7.719 -1.787 1 98.69 82 LEU A C 1
ATOM 649 O O . LEU A 1 82 ? 6.426 -7.488 -1.357 1 98.69 82 LEU A O 1
ATOM 653 N N . LYS A 1 83 ? 5.102 -8.328 -2.93 1 98.38 83 LYS A N 1
ATOM 654 C CA . LYS A 1 83 ? 6.219 -8.641 -3.816 1 98.38 83 LYS A CA 1
ATOM 655 C C . LYS A 1 83 ? 6.938 -7.371 -4.27 1 98.38 83 LYS A C 1
ATOM 657 O O . LYS A 1 83 ? 8.164 -7.336 -4.336 1 98.38 83 LYS A O 1
ATOM 662 N N . CYS A 1 84 ? 6.152 -6.398 -4.586 1 98.38 84 CYS A N 1
ATOM 663 C CA . CYS A 1 84 ? 6.727 -5.125 -5.004 1 98.38 84 CYS A CA 1
ATOM 664 C C . CYS A 1 84 ? 7.602 -4.535 -3.902 1 98.38 84 CYS A C 1
ATOM 666 O O . CYS A 1 84 ? 8.633 -3.926 -4.184 1 98.38 84 CYS A O 1
ATOM 668 N N . LEU A 1 85 ? 7.188 -4.676 -2.607 1 98.75 85 LEU A N 1
ATOM 669 C CA . LEU A 1 85 ? 8.023 -4.191 -1.515 1 98.75 85 LEU A CA 1
ATOM 670 C C . LEU A 1 85 ? 9.375 -4.898 -1.513 1 98.75 85 LEU A C 1
ATOM 672 O O . LEU A 1 85 ? 10.406 -4.277 -1.249 1 98.75 85 LEU A O 1
ATOM 676 N N . ASP A 1 86 ? 9.367 -6.172 -1.8 1 98.62 86 ASP A N 1
ATOM 677 C CA . ASP A 1 86 ? 10.617 -6.91 -1.861 1 98.62 86 ASP A CA 1
ATOM 678 C C . ASP A 1 86 ? 11.477 -6.438 -3.033 1 98.62 86 ASP A C 1
ATOM 680 O O . ASP A 1 86 ? 12.703 -6.332 -2.912 1 98.62 86 ASP A O 1
ATOM 684 N N . VAL A 1 87 ? 10.891 -6.195 -4.195 1 98.31 87 VAL A N 1
ATOM 685 C CA . VAL A 1 87 ? 11.617 -5.695 -5.355 1 98.31 87 VAL A CA 1
ATOM 686 C C . VAL A 1 87 ? 12.258 -4.348 -5.027 1 98.31 87 VAL A C 1
ATOM 688 O O . VAL A 1 87 ? 13.422 -4.113 -5.348 1 98.31 87 VAL A O 1
ATOM 691 N N . ILE A 1 88 ? 11.508 -3.5 -4.387 1 98.44 88 ILE A N 1
ATOM 692 C CA . ILE A 1 88 ? 11.992 -2.186 -3.979 1 98.44 88 ILE A CA 1
ATOM 693 C C . ILE A 1 88 ? 13.172 -2.344 -3.021 1 98.44 88 ILE A C 1
ATOM 695 O O . ILE A 1 88 ? 14.188 -1.667 -3.168 1 98.44 88 ILE A O 1
ATOM 699 N N . ARG A 1 89 ? 13.016 -3.223 -2.031 1 98.38 89 ARG A N 1
ATOM 700 C CA . ARG A 1 89 ? 14.102 -3.52 -1.103 1 98.38 89 ARG A CA 1
ATOM 701 C C . ARG A 1 89 ? 15.352 -3.969 -1.85 1 98.38 89 ARG A C 1
ATOM 703 O O . ARG A 1 89 ? 16.453 -3.465 -1.594 1 98.38 89 ARG A O 1
ATOM 710 N N . GLN A 1 90 ? 15.234 -4.891 -2.787 1 97.75 90 GLN A N 1
ATOM 711 C CA . GLN A 1 90 ? 16.359 -5.457 -3.529 1 97.75 90 GLN A CA 1
ATOM 712 C C . GLN A 1 90 ? 17.047 -4.391 -4.375 1 97.75 90 GLN A C 1
ATOM 714 O O . GLN A 1 90 ? 18.266 -4.43 -4.562 1 97.75 90 GLN A O 1
ATOM 719 N N . GLU A 1 91 ? 16.266 -3.486 -4.895 1 97.25 91 GLU A N 1
ATOM 720 C CA . GLU A 1 91 ? 16.828 -2.41 -5.707 1 97.25 91 GLU A CA 1
ATOM 721 C C . GLU A 1 91 ? 17.844 -1.594 -4.922 1 97.25 91 GLU A C 1
ATOM 723 O O . GLU A 1 91 ? 18.844 -1.14 -5.48 1 97.25 91 GLU A O 1
ATOM 728 N N . TYR A 1 92 ? 17.625 -1.442 -3.582 1 96.44 92 TYR A N 1
ATOM 729 C CA . TYR A 1 92 ? 18.547 -0.692 -2.744 1 96.44 92 TYR A CA 1
ATOM 730 C C . TYR A 1 92 ? 19.906 -1.397 -2.654 1 96.44 92 TYR A C 1
ATOM 732 O O . TYR A 1 92 ? 20.922 -0.773 -2.34 1 96.44 92 TYR A O 1
ATOM 740 N N . LEU A 1 93 ? 19.891 -2.68 -2.895 1 94.69 93 LEU A N 1
ATOM 741 C CA . LEU A 1 93 ? 21.078 -3.494 -2.705 1 94.69 93 LEU A CA 1
ATOM 742 C C . LEU A 1 93 ? 21.844 -3.648 -4.016 1 94.69 93 LEU A C 1
ATOM 744 O O . LEU A 1 93 ? 22.969 -4.16 -4.027 1 94.69 93 LEU A O 1
ATOM 748 N N . ASN A 1 94 ? 21.234 -3.195 -5.102 1 92.5 94 ASN A N 1
ATOM 749 C CA . ASN A 1 94 ? 21.891 -3.271 -6.402 1 92.5 94 ASN A CA 1
ATOM 750 C C . ASN A 1 94 ? 23.016 -2.246 -6.523 1 92.5 94 ASN A C 1
ATOM 752 O O . ASN A 1 94 ? 23.109 -1.316 -5.719 1 92.5 94 ASN A O 1
ATOM 756 N N . ASP A 1 95 ? 23.938 -2.465 -7.562 1 88.94 95 ASP A N 1
ATOM 757 C CA . ASP A 1 95 ? 24.984 -1.504 -7.906 1 88.94 95 ASP A CA 1
ATOM 758 C C . ASP A 1 95 ? 24.391 -0.141 -8.25 1 88.94 95 ASP A C 1
ATOM 760 O O . ASP A 1 95 ? 23.641 -0.011 -9.227 1 88.94 95 ASP A O 1
ATOM 764 N N . ALA A 1 96 ? 24.734 0.859 -7.438 1 86.06 96 ALA A N 1
ATOM 765 C CA . ALA A 1 96 ? 24.172 2.199 -7.551 1 86.06 96 ALA A CA 1
ATOM 766 C C . ALA A 1 96 ? 24.516 2.83 -8.898 1 86.06 96 ALA A C 1
ATOM 768 O O . ALA A 1 96 ? 23.922 3.828 -9.297 1 86.06 96 ALA A O 1
ATOM 769 N N . SER A 1 97 ? 25.547 2.311 -9.547 1 88.44 97 SER A N 1
ATOM 770 C CA . SER A 1 97 ? 25.938 2.854 -10.844 1 88.44 97 SER A CA 1
ATOM 771 C C . SER A 1 97 ? 24.969 2.432 -11.938 1 88.44 97 SER A C 1
ATOM 773 O O . SER A 1 97 ? 24.969 3.014 -13.031 1 88.44 97 SER A O 1
ATOM 775 N N . GLN A 1 98 ? 24.188 1.397 -11.711 1 91.19 98 GLN A N 1
ATOM 776 C CA . GLN A 1 98 ? 23.203 0.927 -12.68 1 91.19 98 GLN A CA 1
ATOM 777 C C . GLN A 1 98 ? 21.906 1.734 -12.602 1 91.19 98 GLN A C 1
ATOM 779 O O . GLN A 1 98 ? 21.531 2.203 -11.523 1 91.19 98 GLN A O 1
ATOM 784 N N . PRO A 1 99 ? 21.297 1.896 -13.711 1 93.56 99 PRO A N 1
ATOM 785 C CA . PRO A 1 99 ? 19.984 2.555 -13.656 1 93.56 99 PRO A CA 1
ATOM 786 C C . PRO A 1 99 ? 18.953 1.754 -12.867 1 93.56 99 PRO A C 1
ATOM 788 O O . PRO A 1 99 ? 19.062 0.528 -12.781 1 93.56 99 PRO A O 1
ATOM 791 N N . ILE A 1 100 ? 18 2.461 -12.281 1 95.31 100 ILE A N 1
ATOM 792 C CA . ILE A 1 100 ? 16.906 1.794 -11.602 1 95.31 100 ILE A CA 1
ATOM 793 C C . ILE A 1 100 ? 16.172 0.87 -12.57 1 95.31 100 ILE A C 1
ATOM 795 O O . ILE A 1 100 ? 15.922 1.242 -13.719 1 95.31 100 ILE A O 1
ATOM 799 N N . SER A 1 101 ? 15.828 -0.282 -12.141 1 95.38 101 SER A N 1
ATOM 800 C CA . SER A 1 101 ? 15.273 -1.303 -13.023 1 95.38 101 SER A CA 1
ATOM 801 C C . SER A 1 101 ? 13.852 -0.958 -13.445 1 95.38 101 SER A C 1
ATOM 803 O O . SER A 1 101 ? 13.125 -0.276 -12.719 1 95.38 101 SER A O 1
ATOM 805 N N . SER A 1 102 ? 13.445 -1.495 -14.617 1 94.06 102 SER A N 1
ATOM 806 C CA . SER A 1 102 ? 12.07 -1.338 -15.078 1 94.06 102 SER A CA 1
ATOM 807 C C . SER A 1 102 ? 11.086 -1.983 -14.109 1 94.06 102 SER A C 1
ATOM 809 O O . SER A 1 102 ? 9.961 -1.501 -13.945 1 94.06 102 SER A O 1
ATOM 811 N N . LEU A 1 103 ? 11.508 -3.018 -13.484 1 95.31 103 LEU A N 1
ATOM 812 C CA . LEU A 1 103 ? 10.648 -3.705 -12.531 1 95.31 103 LEU A CA 1
ATOM 813 C C . LEU A 1 103 ? 10.391 -2.832 -11.305 1 95.31 103 LEU A C 1
ATOM 815 O O . LEU A 1 103 ? 9.258 -2.764 -10.812 1 95.31 103 LEU A O 1
ATOM 819 N N . THR A 1 104 ? 11.422 -2.16 -10.828 1 97.06 104 THR A N 1
ATOM 820 C CA . THR A 1 104 ? 11.25 -1.254 -9.695 1 97.06 104 THR A CA 1
ATOM 821 C C . THR A 1 104 ? 10.328 -0.091 -10.062 1 97.06 104 THR A C 1
ATOM 823 O O . THR A 1 104 ? 9.477 0.311 -9.273 1 97.06 104 THR A O 1
ATOM 826 N N . ARG A 1 105 ? 10.492 0.403 -11.25 1 95.94 105 ARG A N 1
ATOM 827 C CA . ARG A 1 105 ? 9.617 1.468 -11.727 1 95.94 105 ARG A CA 1
ATOM 828 C C . ARG A 1 105 ? 8.164 0.995 -11.789 1 95.94 105 ARG A C 1
ATOM 830 O O . ARG A 1 105 ? 7.254 1.716 -11.383 1 95.94 105 ARG A O 1
ATOM 837 N N . HIS A 1 106 ? 7.953 -0.159 -12.305 1 95.31 106 HIS A N 1
ATOM 838 C CA . HIS A 1 106 ? 6.625 -0.765 -12.305 1 95.31 106 HIS A CA 1
ATOM 839 C C . HIS A 1 106 ? 6.055 -0.843 -10.898 1 95.31 106 HIS A C 1
ATOM 841 O O . HIS A 1 106 ? 4.906 -0.462 -10.664 1 95.31 106 HIS A O 1
ATOM 847 N N . CYS A 1 107 ? 6.898 -1.304 -9.977 1 97.56 107 CYS A N 1
ATOM 848 C CA . CYS A 1 107 ? 6.453 -1.514 -8.602 1 97.56 107 CYS A CA 1
ATOM 849 C C . CYS A 1 107 ? 6.047 -0.195 -7.953 1 97.56 107 CYS A C 1
ATOM 851 O O . CYS A 1 107 ? 5.031 -0.125 -7.262 1 97.56 107 CYS A O 1
ATOM 853 N N . MET A 1 108 ? 6.852 0.881 -8.18 1 98.12 108 MET A N 1
ATOM 854 C CA . MET A 1 108 ? 6.543 2.193 -7.613 1 98.12 108 MET A CA 1
ATOM 855 C C . MET A 1 108 ? 5.211 2.713 -8.141 1 98.12 108 MET A C 1
ATOM 857 O O . MET A 1 108 ? 4.371 3.182 -7.371 1 98.12 108 MET A O 1
ATOM 861 N N . ASN A 1 109 ? 5.039 2.598 -9.398 1 97.31 109 ASN A N 1
ATOM 862 C CA . ASN A 1 109 ? 3.805 3.049 -10.031 1 97.31 109 ASN A CA 1
ATOM 863 C C . ASN A 1 109 ? 2.613 2.195 -9.609 1 97.31 109 ASN A C 1
ATOM 865 O O . ASN A 1 109 ? 1.526 2.721 -9.352 1 97.31 109 ASN A O 1
ATOM 869 N N . TYR A 1 110 ? 2.797 0.925 -9.609 1 97.06 110 TYR A N 1
ATOM 870 C CA . TYR A 1 110 ? 1.738 -0.009 -9.242 1 97.06 110 TYR A CA 1
ATOM 871 C C . TYR A 1 110 ? 1.263 0.24 -7.816 1 97.06 110 TYR A C 1
ATOM 873 O O . TYR A 1 110 ? 0.058 0.309 -7.562 1 97.06 110 TYR A O 1
ATOM 881 N N . LEU A 1 111 ? 2.203 0.396 -6.832 1 98.31 111 LEU A N 1
ATOM 882 C CA . LEU A 1 111 ? 1.833 0.656 -5.445 1 98.31 111 LEU A CA 1
ATOM 883 C C . LEU A 1 111 ? 1.076 1.975 -5.324 1 98.31 111 LEU A C 1
ATOM 885 O O . LEU A 1 111 ? 0.071 2.055 -4.613 1 98.31 111 LEU A O 1
ATOM 889 N N . ARG A 1 112 ? 1.579 3 -6.004 1 98.44 112 ARG A N 1
ATOM 890 C CA . ARG A 1 112 ? 0.89 4.285 -5.988 1 98.44 112 ARG A CA 1
ATOM 891 C C . ARG A 1 112 ? -0.567 4.133 -6.414 1 98.44 112 ARG A C 1
ATOM 893 O O . ARG A 1 112 ? -1.476 4.566 -5.703 1 98.44 112 ARG A O 1
ATOM 900 N N . GLN A 1 113 ? -0.754 3.459 -7.52 1 97.44 113 GLN A N 1
ATOM 901 C CA . GLN A 1 113 ? -2.092 3.318 -8.086 1 97.44 113 GLN A CA 1
ATOM 902 C C . GLN A 1 113 ? -2.955 2.395 -7.234 1 97.44 113 GLN A C 1
ATOM 904 O O . GLN A 1 113 ? -4.137 2.668 -7.016 1 97.44 113 GLN A O 1
ATOM 909 N N . SER A 1 114 ? -2.385 1.319 -6.742 1 96.19 114 SER A N 1
ATOM 910 C CA . SER A 1 114 ? -3.182 0.369 -5.973 1 96.19 114 SER A CA 1
ATOM 911 C C . SER A 1 114 ? -3.561 0.942 -4.613 1 96.19 114 SER A C 1
ATOM 913 O O . SER A 1 114 ? -4.641 0.656 -4.094 1 96.19 114 SER A O 1
ATOM 915 N N . LEU A 1 115 ? -2.699 1.801 -3.979 1 97.5 115 LEU A N 1
ATOM 916 C CA . LEU A 1 115 ? -3.031 2.471 -2.725 1 97.5 115 LEU A CA 1
ATOM 917 C C . LEU A 1 115 ? -4.172 3.463 -2.926 1 97.5 115 LEU A C 1
ATOM 919 O O . LEU A 1 115 ? -5.066 3.562 -2.084 1 97.5 115 LEU A O 1
ATOM 923 N N . LEU A 1 116 ? -4.121 4.16 -4.062 1 97 116 LEU A N 1
ATOM 924 C CA . LEU A 1 116 ? -5.191 5.102 -4.383 1 97 116 LEU A CA 1
ATOM 925 C C . LEU A 1 116 ? -6.508 4.363 -4.621 1 97 116 LEU A C 1
ATOM 927 O O . LEU A 1 116 ? -7.578 4.875 -4.289 1 97 116 LEU A O 1
ATOM 931 N N . CYS A 1 117 ? -6.418 3.209 -5.18 1 94.56 117 CYS A N 1
ATOM 932 C CA . CYS A 1 117 ? -7.598 2.428 -5.539 1 94.56 117 CYS A CA 1
ATOM 933 C C . CYS A 1 117 ? -8.25 1.827 -4.297 1 94.56 117 CYS A C 1
ATOM 935 O O . CYS A 1 117 ? -9.469 1.904 -4.133 1 94.56 117 CYS A O 1
ATOM 937 N N . ASN A 1 118 ? -7.453 1.139 -3.473 1 91.75 118 ASN A N 1
ATOM 938 C CA . ASN A 1 118 ? -7.918 0.576 -2.211 1 91.75 118 ASN A CA 1
ATOM 939 C C . ASN A 1 118 ? -7.508 1.444 -1.024 1 91.75 118 ASN A C 1
ATOM 941 O O . ASN A 1 118 ? -6.785 0.988 -0.137 1 91.75 118 ASN A O 1
ATOM 945 N N . LEU A 1 119 ? -8.125 2.652 -0.999 1 94.38 119 LEU A N 1
ATOM 946 C CA . LEU A 1 119 ? -7.637 3.695 -0.104 1 94.38 119 LEU A CA 1
ATOM 947 C C . LEU A 1 119 ? -8.086 3.436 1.33 1 94.38 119 LEU A C 1
ATOM 949 O O . LEU A 1 119 ? -9.164 2.881 1.556 1 94.38 119 LEU A O 1
ATOM 953 N N . ASN A 1 120 ? -7.215 3.725 2.234 1 93.12 120 ASN A N 1
ATOM 954 C CA . ASN A 1 120 ? -7.461 3.678 3.67 1 93.12 120 ASN A CA 1
ATOM 955 C C . ASN A 1 120 ? -7.543 5.078 4.27 1 93.12 120 ASN A C 1
ATOM 957 O O . ASN A 1 120 ? -6.551 5.809 4.285 1 93.12 120 ASN A O 1
ATOM 961 N N . THR A 1 121 ? -8.734 5.418 4.805 1 94.75 121 THR A N 1
ATOM 962 C CA . THR A 1 121 ? -8.938 6.773 5.309 1 94.75 121 THR A CA 1
ATOM 963 C C . THR A 1 121 ? -8.898 6.789 6.836 1 94.75 121 THR A C 1
ATOM 965 O O . THR A 1 121 ? -9.469 7.68 7.465 1 94.75 121 THR A O 1
ATOM 968 N N . GLY A 1 122 ? -8.305 5.762 7.359 1 92 122 GLY A N 1
ATOM 969 C CA . GLY A 1 122 ? -8.133 5.711 8.805 1 92 122 GLY A CA 1
ATOM 970 C C . GLY A 1 122 ? -7.285 6.848 9.344 1 92 122 GLY A C 1
ATOM 971 O O . GLY A 1 122 ? -6.453 7.406 8.625 1 92 122 GLY A O 1
ATOM 972 N N . LEU A 1 123 ? -7.527 7.113 10.609 1 92.88 123 LEU A N 1
ATOM 973 C CA . LEU A 1 123 ? -6.805 8.18 11.289 1 92.88 123 LEU A CA 1
ATOM 974 C C . LEU A 1 123 ? -5.82 7.617 12.305 1 92.88 123 LEU A C 1
ATOM 976 O O . LEU A 1 123 ? -6.199 6.805 13.156 1 92.88 123 LEU A O 1
ATOM 980 N N . GLU A 1 124 ? -4.594 8.047 12.156 1 91.88 124 GLU A N 1
ATOM 981 C CA . GLU A 1 124 ? -3.523 7.68 13.078 1 91.88 124 GLU A CA 1
ATOM 982 C C . GLU A 1 124 ? -3.148 8.852 13.984 1 91.88 124 GLU A C 1
ATOM 984 O O . GLU A 1 124 ? -2.906 9.961 13.5 1 91.88 124 GLU A O 1
ATOM 989 N N . ASN A 1 125 ? -3.104 8.578 15.195 1 88.38 125 ASN A N 1
ATOM 990 C CA . ASN A 1 125 ? -2.639 9.664 16.047 1 88.38 125 ASN A CA 1
ATOM 991 C C . ASN A 1 125 ? -1.245 10.141 15.641 1 88.38 125 ASN A C 1
ATOM 993 O O . ASN A 1 125 ? -0.331 9.328 15.484 1 88.38 125 ASN A O 1
ATOM 997 N N . ALA A 1 126 ? -1.156 11.422 15.492 1 85.94 126 ALA A N 1
ATOM 998 C CA . ALA A 1 126 ? 0.119 11.969 15.039 1 85.94 126 ALA A CA 1
ATOM 999 C C . ALA A 1 126 ? 1.129 12.031 16.188 1 85.94 126 ALA A C 1
ATOM 1001 O O . ALA A 1 126 ? 2.34 12.031 15.945 1 85.94 126 ALA A O 1
ATOM 1002 N N . LYS A 1 127 ? 0.644 12.164 17.375 1 80.31 127 LYS A N 1
ATOM 1003 C CA . LYS A 1 127 ? 1.505 12.281 18.547 1 80.31 127 LYS A CA 1
ATOM 1004 C C . LYS A 1 127 ? 1.271 11.133 19.516 1 80.31 127 LYS A C 1
ATOM 1006 O O . LYS A 1 127 ? 0.155 10.617 19.625 1 80.31 127 LYS A O 1
ATOM 1011 N N . ASN A 1 128 ? 2.48 10.836 20.078 1 73.19 128 ASN A N 1
ATOM 1012 C CA . ASN A 1 128 ? 2.365 9.867 21.156 1 73.19 128 ASN A CA 1
ATOM 1013 C C . ASN A 1 128 ? 2.041 10.547 22.484 1 73.19 128 ASN A C 1
ATOM 1015 O O . ASN A 1 128 ? 1.746 11.742 22.516 1 73.19 128 ASN A O 1
ATOM 1019 N N . SER A 1 129 ? 1.919 9.703 23.484 1 71.25 129 SER A N 1
ATOM 1020 C CA . SER A 1 129 ? 1.567 10.219 24.812 1 71.25 129 SER A CA 1
ATOM 1021 C C . SER A 1 129 ? 2.574 11.266 25.281 1 71.25 129 SER A C 1
ATOM 1023 O O . SER A 1 129 ? 2.24 12.141 26.078 1 71.25 129 SER A O 1
ATOM 1025 N N . ALA A 1 130 ? 3.785 11.234 24.688 1 72.44 130 ALA A N 1
ATOM 1026 C CA . ALA A 1 130 ? 4.832 12.195 25.031 1 72.44 130 ALA A CA 1
ATOM 1027 C C . ALA A 1 130 ? 4.805 13.398 24.094 1 72.44 130 ALA A C 1
ATOM 1029 O O . ALA A 1 130 ? 5.734 14.211 24.078 1 72.44 130 ALA A O 1
ATOM 1030 N N . ALA A 1 131 ? 3.816 13.438 23.266 1 70.94 131 ALA A N 1
ATOM 1031 C CA . ALA A 1 131 ? 3.578 14.562 22.359 1 70.94 131 ALA A CA 1
ATOM 1032 C C . ALA A 1 131 ? 4.641 14.609 21.266 1 70.94 131 ALA A C 1
ATOM 1034 O O . ALA A 1 131 ? 4.934 15.688 20.719 1 70.94 131 ALA A O 1
ATOM 1035 N N . THR A 1 132 ? 5.301 13.477 21.109 1 71.56 132 THR A N 1
ATOM 1036 C CA . THR A 1 132 ? 6.227 13.383 19.984 1 71.56 132 THR A CA 1
ATOM 1037 C C . THR A 1 132 ? 5.602 12.602 18.828 1 71.56 132 THR A C 1
ATOM 1039 O O . THR A 1 132 ? 4.508 12.047 18.969 1 71.56 132 THR A O 1
ATOM 1042 N N . ALA A 1 133 ? 6.199 12.656 17.719 1 74 133 ALA A N 1
ATOM 1043 C CA . ALA A 1 133 ? 5.672 11.961 16.547 1 74 133 ALA A CA 1
ATOM 1044 C C . ALA A 1 133 ? 5.438 10.484 16.844 1 74 133 ALA A C 1
ATOM 1046 O O . ALA A 1 133 ? 6.328 9.797 17.344 1 74 133 ALA A O 1
ATOM 1047 N N . SER A 1 134 ? 4.215 10.086 16.672 1 77.5 134 SER A N 1
ATOM 1048 C CA . SER A 1 134 ? 3.879 8.688 16.906 1 77.5 134 SER A CA 1
ATOM 1049 C C . SER A 1 134 ? 4.34 7.809 15.75 1 77.5 134 SER A C 1
ATOM 1051 O O . SER A 1 134 ? 4.18 8.18 14.586 1 77.5 134 SER A O 1
ATOM 1053 N N . ARG A 1 135 ? 4.98 6.715 16.125 1 77 135 ARG A N 1
ATOM 1054 C CA . ARG A 1 135 ? 5.387 5.723 15.133 1 77 135 ARG A CA 1
ATOM 1055 C C . ARG A 1 135 ? 4.652 4.402 15.344 1 77 135 ARG A C 1
ATOM 1057 O O . ARG A 1 135 ? 4.965 3.402 14.695 1 77 135 ARG A O 1
ATOM 1064 N N . THR A 1 136 ? 3.703 4.488 16.297 1 83.56 136 THR A N 1
ATOM 1065 C CA . THR A 1 136 ? 2.916 3.307 16.625 1 83.56 136 THR A CA 1
ATOM 1066 C C . THR A 1 136 ? 1.447 3.674 16.828 1 83.56 136 THR A C 1
ATOM 1068 O O . THR A 1 136 ? 1.132 4.781 17.266 1 83.56 136 THR A O 1
ATOM 1071 N N . TYR A 1 137 ? 0.565 2.807 16.484 1 85.31 137 TYR A N 1
ATOM 1072 C CA . TYR A 1 137 ? -0.852 2.998 16.781 1 85.31 137 TYR A CA 1
ATOM 1073 C C . TYR A 1 137 ? -1.608 1.678 16.688 1 85.31 137 TYR A C 1
ATOM 1075 O O . TYR A 1 137 ? -1.197 0.765 15.969 1 85.31 137 TYR A O 1
ATOM 1083 N N . ASN A 1 138 ? -2.588 1.625 17.516 1 85.5 138 ASN A N 1
ATOM 1084 C CA . ASN A 1 138 ? -3.494 0.484 17.422 1 85.5 138 ASN A CA 1
ATOM 1085 C C . ASN A 1 138 ? -4.551 0.683 16.344 1 85.5 138 ASN A C 1
ATOM 1087 O O . ASN A 1 138 ? -5.004 1.804 16.109 1 85.5 138 ASN A O 1
ATOM 1091 N N . THR A 1 139 ? -4.84 -0.445 15.758 1 87.56 139 THR A N 1
ATOM 1092 C CA . THR A 1 139 ? -5.871 -0.356 14.727 1 87.56 139 THR A CA 1
ATOM 1093 C C . THR A 1 139 ? -6.57 -1.7 14.547 1 87.56 139 THR A C 1
ATOM 1095 O O . THR A 1 139 ? -6.141 -2.709 15.109 1 87.56 139 THR A O 1
ATOM 1098 N N . LEU A 1 140 ? -7.715 -1.658 13.914 1 87.94 140 LEU A N 1
ATOM 1099 C CA . LEU A 1 140 ? -8.422 -2.869 13.508 1 87.94 140 LEU A CA 1
ATOM 1100 C C . LEU A 1 140 ? -8.102 -3.229 12.062 1 87.94 140 LEU A C 1
ATOM 1102 O O . LEU A 1 140 ? -8.125 -2.363 11.188 1 87.94 140 LEU A O 1
ATOM 1106 N N . CYS A 1 141 ? -7.723 -4.453 11.977 1 91.88 141 CYS A N 1
ATOM 1107 C CA . CYS A 1 141 ? -7.297 -4.945 10.672 1 91.88 141 CYS A CA 1
ATOM 1108 C C . CYS A 1 141 ? -8.109 -6.164 10.258 1 91.88 141 CYS A C 1
ATOM 1110 O O . CYS A 1 141 ? -8.688 -6.852 11.102 1 91.88 141 CYS A O 1
ATOM 1112 N N . PHE A 1 142 ? -8.156 -6.34 8.938 1 89.88 142 PHE A N 1
ATOM 1113 C CA . PHE A 1 142 ? -8.602 -7.648 8.469 1 89.88 142 PHE A CA 1
ATOM 1114 C C . PHE A 1 142 ? -7.574 -8.719 8.805 1 89.88 142 PHE A C 1
ATOM 1116 O O . PHE A 1 142 ? -6.367 -8.477 8.734 1 89.88 142 PHE A O 1
ATOM 1123 N N . ASP A 1 143 ? -8.086 -9.875 9.141 1 92.19 143 ASP A N 1
ATOM 1124 C CA . ASP A 1 143 ? -7.199 -10.984 9.445 1 92.19 143 ASP A CA 1
ATOM 1125 C C . ASP A 1 143 ? -6.555 -11.539 8.18 1 92.19 143 ASP A C 1
ATOM 1127 O O . ASP A 1 143 ? -7.141 -12.375 7.488 1 92.19 143 ASP A O 1
ATOM 1131 N N . TRP A 1 144 ? -5.359 -11.18 7.945 1 94.81 144 TRP A N 1
ATOM 1132 C CA . TRP A 1 144 ? -4.688 -11.523 6.695 1 94.81 144 TRP A CA 1
ATOM 1133 C C . TRP A 1 144 ? -4.391 -13.023 6.637 1 94.81 144 TRP A C 1
ATOM 1135 O O . TRP A 1 144 ? -4.098 -13.562 5.57 1 94.81 144 TRP A O 1
ATOM 1145 N N . THR A 1 145 ? -4.383 -13.758 7.723 1 95.25 145 THR A N 1
ATOM 1146 C CA . THR A 1 145 ? -4.082 -15.18 7.695 1 95.25 145 THR A CA 1
ATOM 1147 C C . THR A 1 145 ? -5.098 -15.93 6.844 1 95.25 145 THR A C 1
ATOM 1149 O O . THR A 1 145 ? -4.789 -16.984 6.285 1 95.25 145 THR A O 1
ATOM 1152 N N . GLN A 1 146 ? -6.273 -15.406 6.742 1 95.25 146 GLN A N 1
ATOM 1153 C CA . GLN A 1 146 ? -7.309 -16.031 5.93 1 95.25 146 GLN A CA 1
ATOM 1154 C C . GLN A 1 146 ? -6.93 -16.031 4.453 1 95.25 146 GLN A C 1
ATOM 1156 O O . GLN A 1 146 ? -7.152 -17.016 3.744 1 95.25 146 GLN A O 1
ATOM 1161 N N . VAL A 1 147 ? -6.383 -14.945 3.988 1 96.38 147 VAL A N 1
ATOM 1162 C CA . VAL A 1 147 ? -6.004 -14.859 2.582 1 96.38 147 VAL A CA 1
ATOM 1163 C C . VAL A 1 147 ? -4.828 -15.797 2.309 1 96.38 147 VAL A C 1
ATOM 1165 O O . VAL A 1 147 ? -4.781 -16.453 1.27 1 96.38 147 VAL A O 1
ATOM 1168 N N . TYR A 1 148 ? -3.891 -15.898 3.207 1 97.56 148 TYR A N 1
ATOM 1169 C CA . TYR A 1 148 ? -2.762 -16.812 3.064 1 97.56 148 TYR A CA 1
ATOM 1170 C C . TYR A 1 148 ? -3.232 -18.266 3.045 1 97.56 148 TYR A C 1
ATOM 1172 O O . TYR A 1 148 ? -2.76 -19.062 2.238 1 97.56 148 TYR A O 1
ATOM 1180 N N . SER A 1 149 ? -4.152 -18.516 3.949 1 97.06 149 SER A N 1
ATOM 1181 C CA . SER A 1 149 ? -4.699 -19.875 3.992 1 97.06 149 SER A CA 1
ATOM 1182 C C . SER A 1 149 ? -5.387 -20.234 2.68 1 97.06 149 SER A C 1
ATOM 1184 O O . SER A 1 149 ? -5.184 -21.328 2.146 1 97.06 149 SER A O 1
ATOM 1186 N N . GLU A 1 150 ? -6.203 -19.375 2.215 1 96.88 150 GLU A N 1
ATOM 1187 C CA . GLU A 1 150 ? -6.902 -19.609 0.953 1 96.88 150 GLU A CA 1
ATOM 1188 C C . GLU A 1 150 ? -5.914 -19.781 -0.198 1 96.88 150 GLU A C 1
ATOM 1190 O O . GLU A 1 150 ? -6.086 -20.656 -1.043 1 96.88 150 GLU A O 1
ATOM 1195 N N . ALA A 1 151 ? -4.852 -18.984 -0.243 1 97.75 151 ALA A N 1
ATOM 1196 C CA . ALA A 1 151 ? -3.836 -19.078 -1.285 1 97.75 151 ALA A CA 1
ATOM 1197 C C . ALA A 1 151 ? -3.082 -20.406 -1.196 1 97.75 151 ALA A C 1
ATOM 1199 O O . ALA A 1 151 ? -2.779 -21.031 -2.219 1 97.75 151 ALA A O 1
ATOM 1200 N N . GLU A 1 152 ? -2.754 -20.812 -0.018 1 98.12 152 GLU A N 1
ATOM 1201 C CA . GLU A 1 152 ? -2.057 -22.078 0.177 1 98.12 152 GLU A CA 1
ATOM 1202 C C . GLU A 1 152 ? -2.906 -23.25 -0.296 1 98.12 152 GLU A C 1
ATOM 1204 O O . GLU A 1 152 ? -2.398 -24.172 -0.933 1 98.12 152 GLU A O 1
ATOM 1209 N N . GLN A 1 153 ? -4.195 -23.219 0.007 1 97.12 153 GLN A N 1
ATOM 1210 C CA . GLN A 1 153 ? -5.105 -24.266 -0.447 1 97.12 153 GLN A CA 1
ATOM 1211 C C . GLN A 1 153 ? -5.207 -24.281 -1.97 1 97.12 153 GLN A C 1
ATOM 1213 O O . GLN A 1 153 ? -5.234 -25.344 -2.584 1 97.12 153 GLN A O 1
ATOM 1218 N N . ASN A 1 154 ? -5.312 -23.156 -2.539 1 96.69 154 ASN A N 1
ATOM 1219 C CA . ASN A 1 154 ? -5.336 -23.031 -3.992 1 96.69 154 ASN A CA 1
ATOM 1220 C C . ASN A 1 154 ? -4.094 -23.656 -4.625 1 96.69 154 ASN A C 1
ATOM 1222 O O . ASN A 1 154 ? -4.191 -24.391 -5.613 1 96.69 154 ASN A O 1
ATOM 1226 N N . PHE A 1 155 ? -2.904 -23.344 -4.082 1 96.31 155 PHE A N 1
ATOM 1227 C CA . PHE A 1 155 ? -1.63 -23.844 -4.59 1 96.31 155 PHE A CA 1
ATOM 1228 C C . PHE A 1 155 ? -1.564 -25.359 -4.488 1 96.31 155 PHE A C 1
ATOM 1230 O O . PHE A 1 155 ? -1.158 -26.031 -5.441 1 96.31 155 PHE A O 1
ATOM 1237 N N . LYS A 1 156 ? -1.974 -25.844 -3.357 1 95.88 156 LYS A N 1
ATOM 1238 C CA . LYS A 1 156 ? -1.978 -27.297 -3.154 1 95.88 156 LYS A CA 1
ATOM 1239 C C . LYS A 1 156 ? -2.904 -27.984 -4.148 1 95.88 156 LYS A C 1
ATOM 1241 O O . LYS A 1 156 ? -2.541 -29 -4.742 1 95.88 156 LYS A O 1
ATOM 1246 N N . ALA A 1 157 ? -4.109 -27.469 -4.312 1 94.69 157 ALA A N 1
ATOM 1247 C CA . ALA A 1 157 ? -5.082 -28.031 -5.242 1 94.69 157 ALA A CA 1
ATOM 1248 C C . ALA A 1 157 ? -4.543 -28.031 -6.672 1 94.69 157 ALA A C 1
ATOM 1250 O O . ALA A 1 157 ? -4.688 -29.016 -7.398 1 94.69 157 ALA A O 1
ATOM 1251 N N . HIS A 1 158 ? -3.984 -26.938 -7.031 1 92.88 158 HIS A N 1
ATOM 1252 C CA . HIS A 1 158 ? -3.426 -26.828 -8.375 1 92.88 158 HIS A CA 1
ATOM 1253 C C . HIS A 1 158 ? -2.264 -27.797 -8.57 1 92.88 158 HIS A C 1
ATOM 1255 O O . HIS A 1 158 ? -2.152 -28.438 -9.617 1 92.88 158 HIS A O 1
ATOM 1261 N N . SER A 1 159 ? -1.362 -27.891 -7.578 1 91 159 SER A N 1
ATOM 1262 C CA . SER A 1 159 ? -0.214 -28.781 -7.656 1 91 159 SER A CA 1
ATOM 1263 C C . SER A 1 159 ? -0.657 -30.234 -7.805 1 91 159 SER A C 1
ATOM 1265 O O . SER A 1 159 ? -0.066 -31 -8.578 1 91 159 SER A O 1
ATOM 1267 N N . LYS A 1 160 ? -1.646 -30.594 -7.141 1 89.38 160 LYS A N 1
ATOM 1268 C CA . LYS A 1 160 ? -2.201 -31.938 -7.254 1 89.38 160 LYS A CA 1
ATOM 1269 C C . LYS A 1 160 ? -2.758 -32.188 -8.656 1 89.38 160 LYS A C 1
ATOM 1271 O O . LYS A 1 160 ? -2.568 -33.281 -9.219 1 89.38 160 LYS A O 1
ATOM 1276 N N . HIS A 1 161 ? -3.428 -31.25 -9.117 1 86.75 161 HIS A N 1
ATOM 1277 C CA . HIS A 1 161 ? -4 -31.359 -10.453 1 86.75 161 HIS A CA 1
ATOM 1278 C C . HIS A 1 161 ? -2.908 -31.516 -11.508 1 86.75 161 HIS A C 1
ATOM 1280 O O . HIS A 1 161 ? -3.035 -32.312 -12.43 1 86.75 161 HIS A O 1
ATOM 1286 N N . VAL A 1 162 ? -1.875 -30.75 -11.383 1 84.56 162 VAL A N 1
ATOM 1287 C CA . VAL A 1 162 ? -0.772 -30.812 -12.336 1 84.56 162 VAL A CA 1
ATOM 1288 C C . VAL A 1 162 ? -0.11 -32.188 -12.281 1 84.56 162 VAL A C 1
ATOM 1290 O O . VAL A 1 162 ? 0.186 -32.781 -13.312 1 84.56 162 VAL A O 1
ATOM 1293 N N . ILE A 1 163 ? 0.067 -32.656 -11.117 1 86.5 163 ILE A N 1
ATOM 1294 C CA . ILE A 1 163 ? 0.659 -33.969 -10.945 1 86.5 163 ILE A CA 1
ATOM 1295 C C . ILE A 1 163 ? -0.256 -35.031 -11.555 1 86.5 163 ILE A C 1
ATOM 1297 O O . ILE A 1 163 ? 0.209 -35.938 -12.258 1 86.5 163 ILE A O 1
ATOM 1301 N N . TRP A 1 164 ? -1.505 -34.906 -11.344 1 84.12 164 TRP A N 1
ATOM 1302 C CA . TRP A 1 164 ? -2.49 -35.812 -11.898 1 84.12 164 TRP A CA 1
ATOM 1303 C C . TRP A 1 164 ? -2.465 -35.781 -13.422 1 84.12 164 TRP A C 1
ATOM 1305 O O . TRP A 1 164 ? -2.488 -36.844 -14.07 1 84.12 164 TRP A O 1
ATOM 1315 N N . GLU A 1 165 ? -2.348 -34.594 -13.984 1 83.62 165 GLU A N 1
ATOM 1316 C CA . GLU A 1 165 ? -2.289 -34.438 -15.438 1 83.62 165 GLU A CA 1
ATOM 1317 C C . GLU A 1 165 ? -1.022 -35.094 -16 1 83.62 165 GLU A C 1
ATOM 1319 O O . GLU A 1 165 ? -1.063 -35.75 -17.047 1 83.62 165 GLU A O 1
ATOM 1324 N N . ILE A 1 166 ? 0.047 -34.938 -15.266 1 81.88 166 ILE A N 1
ATOM 1325 C CA . ILE A 1 166 ? 1.333 -35.469 -15.719 1 81.88 166 ILE A CA 1
ATOM 1326 C C . ILE A 1 166 ? 1.325 -36.969 -15.633 1 81.88 166 ILE A C 1
ATOM 1328 O O . ILE A 1 166 ? 1.771 -37.656 -16.562 1 81.88 166 ILE A O 1
ATOM 1332 N N . VAL A 1 167 ? 0.722 -37.5 -14.617 1 85.38 167 VAL A N 1
ATOM 1333 C CA . VAL A 1 167 ? 0.749 -38.938 -14.391 1 85.38 167 VAL A CA 1
ATOM 1334 C C . VAL A 1 167 ? -0.239 -39.625 -15.32 1 85.38 167 VAL A C 1
ATOM 1336 O O . VAL A 1 167 ? 0.052 -40.688 -15.859 1 85.38 167 VAL A O 1
ATOM 1339 N N . TYR A 1 168 ? -1.34 -39 -15.617 1 80.88 168 TYR A N 1
ATOM 1340 C CA . TYR A 1 168 ? -2.412 -39.75 -16.281 1 80.88 168 TYR A CA 1
ATOM 1341 C C . TYR A 1 168 ? -2.551 -39.281 -17.734 1 80.88 168 TYR A C 1
ATOM 1343 O O . TYR A 1 168 ? -3.055 -40.031 -18.578 1 80.88 168 TYR A O 1
ATOM 1351 N N . PHE A 1 169 ? -2.166 -38.031 -18.031 1 74.12 169 PHE A N 1
ATOM 1352 C CA . PHE A 1 169 ? -2.42 -37.594 -19.391 1 74.12 169 PHE A CA 1
ATOM 1353 C C . PHE A 1 169 ? -1.111 -37.312 -20.125 1 74.12 169 PHE A C 1
ATOM 1355 O O . PHE A 1 169 ? -1.09 -37.219 -21.359 1 74.12 169 PHE A O 1
ATOM 1362 N N . ARG A 1 170 ? -0.065 -36.969 -19.625 1 64.75 170 ARG A N 1
ATOM 1363 C CA . ARG A 1 170 ? 1.225 -36.812 -20.297 1 64.75 170 ARG A CA 1
ATOM 1364 C C . ARG A 1 170 ? 2.244 -37.812 -19.75 1 64.75 170 ARG A C 1
ATOM 1366 O O . ARG A 1 170 ? 3.281 -37.406 -19.219 1 64.75 170 ARG A O 1
ATOM 1373 N N . PRO A 1 171 ? 1.709 -38.969 -19.625 1 56 171 PRO A N 1
ATOM 1374 C CA . PRO A 1 171 ? 2.68 -39.938 -19.062 1 56 171 PRO A CA 1
ATOM 1375 C C . PRO A 1 171 ? 3.99 -39.969 -19.859 1 56 171 PRO A C 1
ATOM 1377 O O . PRO A 1 171 ? 3.977 -39.906 -21.094 1 56 171 PRO A O 1
ATOM 1380 N N . ARG A 1 172 ? 5.059 -39.312 -19.594 1 53.09 172 ARG A N 1
ATOM 1381 C CA . ARG A 1 172 ? 6.316 -39.594 -20.281 1 53.09 172 ARG A CA 1
ATOM 1382 C C . ARG A 1 172 ? 6.363 -41.062 -20.734 1 53.09 172 ARG A C 1
ATOM 1384 O O . ARG A 1 172 ? 5.645 -41.906 -20.203 1 53.09 172 ARG A O 1
ATOM 1391 N N . TYR A 1 173 ? 7.355 -41.344 -21.75 1 46.41 173 TYR A N 1
ATOM 1392 C CA . TYR A 1 173 ? 8.008 -42.469 -22.391 1 46.41 173 TYR A CA 1
ATOM 1393 C C . TYR A 1 173 ? 8.43 -43.5 -21.359 1 46.41 173 TYR A C 1
ATOM 1395 O O . TYR A 1 173 ? 8.844 -43.156 -20.25 1 46.41 173 TYR A O 1
ATOM 1403 N N . ASN A 1 174 ? 7.797 -44.719 -21.25 1 39.09 174 ASN A N 1
ATOM 1404 C CA . ASN A 1 174 ? 8.453 -45.969 -20.953 1 39.09 174 ASN A CA 1
ATOM 1405 C C . ASN A 1 174 ? 9.922 -45.938 -21.359 1 39.09 174 ASN A C 1
ATOM 1407 O O . ASN A 1 174 ? 10.242 -45.781 -22.531 1 39.09 174 ASN A O 1
ATOM 1411 N N . VAL A 1 175 ? 10.852 -45.406 -20.578 1 35.78 175 VAL A N 1
ATOM 1412 C CA . VAL A 1 175 ? 12.203 -45.906 -20.828 1 35.78 175 VAL A CA 1
ATOM 1413 C C . VAL A 1 175 ? 12.172 -47.406 -21.141 1 35.78 175 VAL A C 1
ATOM 1415 O O . VAL A 1 175 ? 11.805 -48.219 -20.297 1 35.78 175 VAL A O 1
ATOM 1418 N N . GLY A 1 176 ? 11.555 -47.719 -22.359 1 27.66 176 GLY A N 1
ATOM 1419 C CA . GLY A 1 176 ? 12.367 -48.75 -22.953 1 27.66 176 GLY A CA 1
ATOM 1420 C C . GLY A 1 176 ? 13.812 -48.344 -23.156 1 27.66 176 GLY A C 1
ATOM 1421 O O . GLY A 1 176 ? 14.117 -47.156 -23.219 1 27.66 176 GLY A O 1
ATOM 1422 N N . MET B 1 1 ? -12.672 -36.125 47.469 1 26.25 1 MET B N 1
ATOM 1423 C CA . MET B 1 1 ? -12.547 -34.688 47.375 1 26.25 1 MET B CA 1
ATOM 1424 C C . MET B 1 1 ? -12.609 -34.219 45.906 1 26.25 1 MET B C 1
ATOM 1426 O O . MET B 1 1 ? -11.773 -34.625 45.094 1 26.25 1 MET B O 1
ATOM 1430 N N . ALA B 1 2 ? -13.883 -33.906 45.438 1 34.16 2 ALA B N 1
ATOM 1431 C CA . ALA B 1 2 ? -14.281 -33.469 44.094 1 34.16 2 ALA B CA 1
ATOM 1432 C C . ALA B 1 2 ? -13.641 -32.125 43.75 1 34.16 2 ALA B C 1
ATOM 1434 O O . ALA B 1 2 ? -13.664 -31.203 44.531 1 34.16 2 ALA B O 1
ATOM 1435 N N . ILE B 1 3 ? -12.539 -32.156 43 1 35.53 3 ILE B N 1
ATOM 1436 C CA . ILE B 1 3 ? -11.828 -30.953 42.531 1 35.53 3 ILE B CA 1
ATOM 1437 C C . ILE B 1 3 ? -12.773 -30.078 41.719 1 35.53 3 ILE B C 1
ATOM 1439 O O . ILE B 1 3 ? -13.312 -30.531 40.719 1 35.53 3 ILE B O 1
ATOM 1443 N N . SER B 1 4 ? -13.406 -29.094 42.344 1 32.47 4 SER B N 1
ATOM 1444 C CA . SER B 1 4 ? -14.25 -28.094 41.688 1 32.47 4 SER B CA 1
ATOM 1445 C C . SER B 1 4 ? -13.445 -27.219 40.75 1 32.47 4 SER B C 1
ATOM 1447 O O . SER B 1 4 ? -12.461 -26.594 41.156 1 32.47 4 SER B O 1
ATOM 1449 N N . LEU B 1 5 ? -13.352 -27.547 39.5 1 32.56 5 LEU B N 1
ATOM 1450 C CA . LEU B 1 5 ? -12.766 -26.688 38.469 1 32.56 5 LEU B CA 1
ATOM 1451 C C . LEU B 1 5 ? -13.531 -25.359 38.375 1 32.56 5 LEU B C 1
ATOM 1453 O O . LEU B 1 5 ? -14.68 -25.344 37.906 1 32.56 5 LEU B O 1
ATOM 1457 N N . SER B 1 6 ? -13.273 -24.375 39.25 1 28.55 6 SER B N 1
ATOM 1458 C CA . SER B 1 6 ? -13.805 -23.016 39.094 1 28.55 6 SER B CA 1
ATOM 1459 C C . SER B 1 6 ? -13.336 -22.391 37.812 1 28.55 6 SER B C 1
ATOM 1461 O O . SER B 1 6 ? -12.133 -22.234 37.562 1 28.55 6 SER B O 1
ATOM 1463 N N . VAL B 1 7 ? -14.016 -22.562 36.75 1 31.84 7 VAL B N 1
ATOM 1464 C CA . VAL B 1 7 ? -13.812 -21.781 35.531 1 31.84 7 VAL B CA 1
ATOM 1465 C C . VAL B 1 7 ? -13.992 -20.297 35.844 1 31.84 7 VAL B C 1
ATOM 1467 O O . VAL B 1 7 ? -15.086 -19.859 36.219 1 31.84 7 VAL B O 1
ATOM 1470 N N . PHE B 1 8 ? -12.977 -19.578 36.344 1 30.56 8 PHE B N 1
ATOM 1471 C CA . PHE B 1 8 ? -13.062 -18.125 36.406 1 30.56 8 PHE B CA 1
ATOM 1472 C C . PHE B 1 8 ? -13.297 -17.547 35 1 30.56 8 PHE B C 1
ATOM 1474 O O . PHE B 1 8 ? -12.445 -17.688 34.125 1 30.56 8 PHE B O 1
ATOM 1481 N N . ARG B 1 9 ? -14.477 -17.297 34.656 1 29.61 9 ARG B N 1
ATOM 1482 C CA . ARG B 1 9 ? -14.844 -16.453 33.531 1 29.61 9 ARG B CA 1
ATOM 1483 C C . ARG B 1 9 ? -14.164 -15.094 33.625 1 29.61 9 ARG B C 1
ATOM 1485 O O . ARG B 1 9 ? -14.391 -14.344 34.562 1 29.61 9 ARG B O 1
ATOM 1492 N N . ILE B 1 10 ? -12.922 -15.023 33.188 1 31.5 10 ILE B N 1
ATOM 1493 C CA . ILE B 1 10 ? -12.359 -13.695 33 1 31.5 10 ILE B CA 1
ATOM 1494 C C . ILE B 1 10 ? -13.375 -12.82 32.25 1 31.5 10 ILE B C 1
ATOM 1496 O O . ILE B 1 10 ? -13.836 -13.172 31.172 1 31.5 10 ILE B O 1
ATOM 1500 N N . LEU B 1 11 ? -14.031 -11.953 32.906 1 30.11 11 LEU B N 1
ATOM 1501 C CA . LEU B 1 11 ? -14.852 -10.852 32.406 1 30.11 11 LEU B CA 1
ATOM 1502 C C . LEU B 1 11 ? -14.102 -10.039 31.359 1 30.11 11 LEU B C 1
ATOM 1504 O O . LEU B 1 11 ? -13.148 -9.328 31.688 1 30.11 11 LEU B O 1
ATOM 1508 N N . THR B 1 12 ? -13.883 -10.555 30.188 1 32.59 12 THR B N 1
ATOM 1509 C CA . THR B 1 12 ? -13.391 -9.938 28.953 1 32.59 12 THR B CA 1
ATOM 1510 C C . THR B 1 12 ? -14.203 -8.688 28.625 1 32.59 12 THR B C 1
ATOM 1512 O O . THR B 1 12 ? -14.133 -8.172 27.5 1 32.59 12 THR B O 1
ATOM 1515 N N . ALA B 1 13 ? -15.055 -8.203 29.516 1 30.77 13 ALA B N 1
ATOM 1516 C CA . ALA B 1 13 ? -15.977 -7.152 29.094 1 30.77 13 ALA B CA 1
ATOM 1517 C C . ALA B 1 13 ? -15.211 -5.973 28.5 1 30.77 13 ALA B C 1
ATOM 1519 O O . ALA B 1 13 ? -15.508 -5.52 27.391 1 30.77 13 ALA B O 1
ATOM 1520 N N . SER B 1 14 ? -14.891 -4.934 29.406 1 31.56 14 SER B N 1
ATOM 1521 C CA . SER B 1 14 ? -14.852 -3.477 29.312 1 31.56 14 SER B CA 1
ATOM 1522 C C . SER B 1 14 ? -13.609 -3 28.562 1 31.56 14 SER B C 1
ATOM 1524 O O . SER B 1 14 ? -13.422 -1.797 28.375 1 31.56 14 SER B O 1
ATOM 1526 N N . TYR B 1 15 ? -12.547 -3.729 28.672 1 33.72 15 TYR B N 1
ATOM 1527 C CA . TYR B 1 15 ? -11.32 -3.145 28.141 1 33.72 15 TYR B CA 1
ATOM 1528 C C . TYR B 1 15 ? -11.422 -2.955 26.625 1 33.72 15 TYR B C 1
ATOM 1530 O O . TYR B 1 15 ? -10.648 -2.207 26.031 1 33.72 15 TYR B O 1
ATOM 1538 N N . TRP B 1 16 ? -12.297 -3.688 25.969 1 35.22 16 TRP B N 1
ATOM 1539 C CA . TRP B 1 16 ? -12.602 -3.537 24.547 1 35.22 16 TRP B CA 1
ATOM 1540 C C . TRP B 1 16 ? -13.406 -2.266 24.297 1 35.22 16 TRP B C 1
ATOM 1542 O O . TRP B 1 16 ? -13.766 -1.966 23.156 1 35.22 16 TRP B O 1
ATOM 1552 N N . ASN B 1 17 ? -13.961 -1.665 25.297 1 34.03 17 ASN B N 1
ATOM 1553 C CA . ASN B 1 17 ? -14.906 -0.558 25.156 1 34.03 17 ASN B CA 1
ATOM 1554 C C . ASN B 1 17 ? -14.234 0.671 24.547 1 34.03 17 ASN B C 1
ATOM 1556 O O . ASN B 1 17 ? -14.914 1.561 24.031 1 34.03 17 ASN B O 1
ATOM 1560 N N . SER B 1 18 ? -12.977 0.979 25 1 34.56 18 SER B N 1
ATOM 1561 C CA . SER B 1 18 ? -12.484 2.289 24.578 1 34.56 18 SER B CA 1
ATOM 1562 C C . SER B 1 18 ? -11.891 2.232 23.172 1 34.56 18 SER B C 1
ATOM 1564 O O . SER B 1 18 ? -11.203 3.166 22.75 1 34.56 18 SER B O 1
ATOM 1566 N N . TRP B 1 19 ? -11.727 1.034 22.672 1 38.75 19 TRP B N 1
ATOM 1567 C CA . TRP B 1 19 ? -11.203 1.048 21.312 1 38.75 19 TRP B CA 1
ATOM 1568 C C . TRP B 1 19 ? -12.141 1.813 20.375 1 38.75 19 TRP B C 1
ATOM 1570 O O . TRP B 1 19 ? -13.344 1.553 20.344 1 38.75 19 TRP B O 1
ATOM 1580 N N . PRO B 1 20 ? -11.875 3.01 20.141 1 40.44 20 PRO B N 1
ATOM 1581 C CA . PRO B 1 20 ? -12.82 3.652 19.219 1 40.44 20 PRO B CA 1
ATOM 1582 C C . PRO B 1 20 ? -13.234 2.746 18.062 1 40.44 20 PRO B C 1
ATOM 1584 O O . PRO B 1 20 ? -12.453 1.888 17.641 1 40.44 20 PRO B O 1
ATOM 1587 N N . SER B 1 21 ? -14.469 2.568 17.844 1 39.56 21 SER B N 1
ATOM 1588 C CA . SER B 1 21 ? -15.016 1.858 16.688 1 39.56 21 SER B CA 1
ATOM 1589 C C . SER B 1 21 ? -14.273 2.23 15.414 1 39.56 21 SER B C 1
ATOM 1591 O O . SER B 1 21 ? -13.766 3.348 15.289 1 39.56 21 SER B O 1
ATOM 1593 N N . ALA B 1 22 ? -13.805 1.261 14.594 1 45.25 22 ALA B N 1
ATOM 1594 C CA . ALA B 1 22 ? -13.133 1.425 13.305 1 45.25 22 ALA B CA 1
ATOM 1595 C C . ALA B 1 22 ? -13.641 2.666 12.578 1 45.25 22 ALA B C 1
ATOM 1597 O O . ALA B 1 22 ? -12.859 3.404 11.977 1 45.25 22 ALA B O 1
ATOM 1598 N N . SER B 1 23 ? -14.992 2.814 12.578 1 46.25 23 SER B N 1
ATOM 1599 C CA . SER B 1 23 ? -15.672 3.918 11.906 1 46.25 23 SER B CA 1
ATOM 1600 C C . SER B 1 23 ? -15.312 5.254 12.547 1 46.25 23 SER B C 1
ATOM 1602 O O . SER B 1 23 ? -15.258 6.277 11.859 1 46.25 23 SER B O 1
ATOM 1604 N N . ASP B 1 24 ? -15.047 5.223 13.875 1 55.81 24 ASP B N 1
ATOM 1605 C CA . ASP B 1 24 ? -14.867 6.473 14.609 1 55.81 24 ASP B CA 1
ATOM 1606 C C . ASP B 1 24 ? -13.492 7.074 14.352 1 55.81 24 ASP B C 1
ATOM 1608 O O . ASP B 1 24 ? -13.25 8.242 14.656 1 55.81 24 ASP B O 1
ATOM 1612 N N . HIS B 1 25 ? -12.742 6.395 13.383 1 80.5 25 HIS B N 1
ATOM 1613 C CA . HIS B 1 25 ? -11.398 6.926 13.227 1 80.5 25 HIS B CA 1
ATOM 1614 C C . HIS B 1 25 ? -10.969 6.934 11.766 1 80.5 25 HIS B C 1
ATOM 1616 O O . HIS B 1 25 ? -9.914 6.383 11.422 1 80.5 25 HIS B O 1
ATOM 1622 N N . SER B 1 26 ? -12.062 7.508 11.023 1 90.5 26 SER B N 1
ATOM 1623 C CA . SER B 1 26 ? -11.781 7.676 9.602 1 90.5 26 SER B CA 1
ATOM 1624 C C . SER B 1 26 ? -12.07 9.102 9.148 1 90.5 26 SER B C 1
ATOM 1626 O O . SER B 1 26 ? -12.992 9.742 9.648 1 90.5 26 SER B O 1
ATOM 1628 N N . LEU B 1 27 ? -11.344 9.57 8.258 1 94.25 27 LEU B N 1
ATOM 1629 C CA . LEU B 1 27 ? -11.562 10.906 7.719 1 94.25 27 LEU B CA 1
ATOM 1630 C C . LEU B 1 27 ? -12.883 10.977 6.961 1 94.25 27 LEU B C 1
ATOM 1632 O O . LEU B 1 27 ? -13.641 11.93 7.117 1 94.25 27 LEU B O 1
ATOM 1636 N N . LEU B 1 28 ? -13.148 9.953 6.137 1 92.56 28 LEU B N 1
ATOM 1637 C CA . LEU B 1 28 ? -14.406 9.875 5.406 1 92.56 28 LEU B CA 1
ATOM 1638 C C . LEU B 1 28 ? -15.453 9.102 6.199 1 92.56 28 LEU B C 1
ATOM 1640 O O . LEU B 1 28 ? -15.172 8.008 6.695 1 92.56 28 LEU B O 1
ATOM 1644 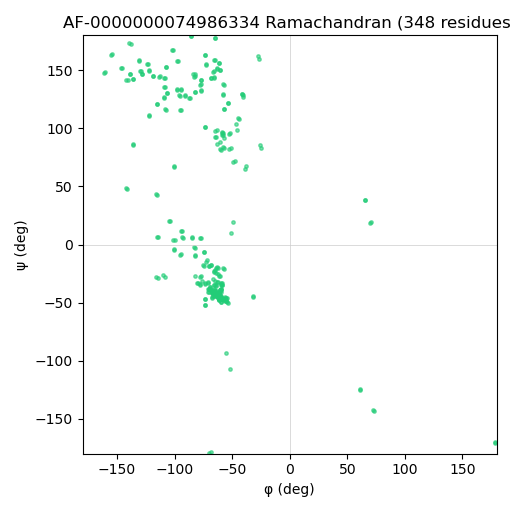N N . LYS B 1 29 ? -16.609 9.719 6.355 1 85.38 29 LYS B N 1
ATOM 1645 C CA . LYS B 1 29 ? -17.688 9.055 7.074 1 85.38 29 LYS B CA 1
ATOM 1646 C C . LYS B 1 29 ? -18.422 8.055 6.172 1 85.38 29 LYS B C 1
ATOM 1648 O O . LYS B 1 29 ? -18.922 7.035 6.645 1 85.38 29 LYS B O 1
ATOM 1653 N N . GLN B 1 30 ? -18.484 8.406 4.891 1 84.81 30 GLN B N 1
ATOM 1654 C CA . GLN B 1 30 ? -19.109 7.539 3.889 1 84.81 30 GLN B CA 1
ATOM 1655 C C . GLN B 1 30 ? -18.25 7.469 2.623 1 84.81 30 GLN B C 1
ATOM 1657 O O . GLN B 1 30 ? -17.625 8.453 2.24 1 84.81 30 GLN B O 1
ATOM 1662 N N . ARG B 1 31 ? -18.266 6.23 2.088 1 82.5 31 ARG B N 1
ATOM 1663 C CA . ARG B 1 31 ? -17.578 6.066 0.817 1 82.5 31 ARG B CA 1
ATOM 1664 C C . ARG B 1 31 ? -18.547 6.133 -0.355 1 82.5 31 ARG B C 1
ATOM 1666 O O . ARG B 1 31 ? -19.672 5.637 -0.265 1 82.5 31 ARG B O 1
ATOM 1673 N N . GLY B 1 32 ? -18.188 6.875 -1.328 1 82.69 32 GLY B N 1
ATOM 1674 C CA . GLY B 1 32 ? -19 6.957 -2.525 1 82.69 32 GLY B CA 1
ATOM 1675 C C . GLY B 1 32 ? -19.016 5.676 -3.336 1 82.69 32 GLY B C 1
ATOM 1676 O O . GLY B 1 32 ? -18.453 4.664 -2.906 1 82.69 32 GLY B O 1
ATOM 1677 N N . GLU B 1 33 ? -19.734 5.699 -4.469 1 87.81 33 GLU B N 1
ATOM 1678 C CA . GLU B 1 33 ? -19.797 4.559 -5.379 1 87.81 33 GLU B CA 1
ATOM 1679 C C . GLU B 1 33 ? -18.438 4.281 -6.02 1 87.81 33 GLU B C 1
ATOM 1681 O O . GLU B 1 33 ? -17.688 5.211 -6.312 1 87.81 33 GLU B O 1
ATOM 1686 N N . PRO B 1 34 ? -18.203 2.977 -6.188 1 88.94 34 PRO B N 1
ATOM 1687 C CA . PRO B 1 34 ? -16.938 2.66 -6.863 1 88.94 34 PRO B CA 1
ATOM 1688 C C . PRO B 1 34 ? -16.859 3.24 -8.273 1 88.94 34 PRO B C 1
ATOM 1690 O O . PRO B 1 34 ? -17.891 3.426 -8.922 1 88.94 34 PRO B O 1
ATOM 1693 N N . VAL B 1 35 ? -15.695 3.551 -8.711 1 91.25 35 VAL B N 1
ATOM 1694 C CA . VAL B 1 35 ? -15.422 4.078 -10.039 1 91.25 35 VAL B CA 1
ATOM 1695 C C . VAL B 1 35 ? -14.438 3.164 -10.766 1 91.25 35 VAL B C 1
ATOM 1697 O O . VAL B 1 35 ? -13.555 2.572 -10.141 1 91.25 35 VAL B O 1
ATOM 1700 N N . ALA B 1 36 ? -14.562 3.109 -12.086 1 90.38 36 ALA B N 1
ATOM 1701 C CA . ALA B 1 36 ? -13.656 2.279 -12.883 1 90.38 36 ALA B CA 1
ATOM 1702 C C . ALA B 1 36 ? -12.297 2.953 -13.047 1 90.38 36 ALA B C 1
ATOM 1704 O O . ALA B 1 36 ? -12.219 4.168 -13.234 1 90.38 36 ALA B O 1
ATOM 1705 N N . MET B 1 37 ? -11.281 2.141 -12.922 1 90.69 37 MET B N 1
ATOM 1706 C CA . MET B 1 37 ? -9.922 2.637 -13.125 1 90.69 37 MET B CA 1
ATOM 1707 C C . MET B 1 37 ? -9.062 1.599 -13.844 1 90.69 37 MET B C 1
ATOM 1709 O O . MET B 1 37 ? -9.18 0.401 -13.578 1 90.69 37 MET B O 1
ATOM 1713 N N . LEU B 1 38 ? -8.25 2.129 -14.711 1 91.19 38 LEU B N 1
ATOM 1714 C CA . LEU B 1 38 ? -7.227 1.298 -15.336 1 91.19 38 LEU B CA 1
ATOM 1715 C C . LEU B 1 38 ? -5.902 1.407 -14.586 1 91.19 38 LEU B C 1
ATOM 1717 O O . LEU B 1 38 ? -5.348 2.5 -14.461 1 91.19 38 LEU B O 1
ATOM 1721 N N . ILE B 1 39 ? -5.492 0.348 -14.047 1 92.94 39 ILE B N 1
ATOM 1722 C CA . ILE B 1 39 ? -4.156 0.275 -13.469 1 92.94 39 ILE B CA 1
ATOM 1723 C C . ILE B 1 39 ? -3.146 -0.115 -14.547 1 92.94 39 ILE B C 1
ATOM 1725 O O . ILE B 1 39 ? -3.352 -1.087 -15.273 1 92.94 39 ILE B O 1
ATOM 1729 N N . GLY B 1 40 ? -2.117 0.704 -14.664 1 92.38 40 GLY B N 1
ATOM 1730 C CA . GLY B 1 40 ? -1.152 0.401 -15.711 1 92.38 40 GLY B CA 1
ATOM 1731 C C . GLY B 1 40 ? -0.029 1.416 -15.797 1 92.38 40 GLY B C 1
ATOM 1732 O O . GLY B 1 40 ? 0.149 2.232 -14.891 1 92.38 40 GLY B O 1
ATOM 1733 N N . SER B 1 41 ? 0.752 1.305 -16.844 1 91.44 41 SER B N 1
ATOM 1734 C CA . SER B 1 41 ? 1.923 2.156 -17.031 1 91.44 41 SER B CA 1
ATOM 1735 C C . SER B 1 41 ? 1.52 3.609 -17.25 1 91.44 41 SER B C 1
ATOM 1737 O O . SER B 1 41 ? 0.437 3.887 -17.766 1 91.44 41 SER B O 1
ATOM 1739 N N . THR B 1 42 ? 2.33 4.469 -16.828 1 93.81 42 THR B N 1
ATOM 1740 C CA . THR B 1 42 ? 2.162 5.906 -17.016 1 93.81 42 THR B CA 1
ATOM 1741 C C . THR B 1 42 ? 3.512 6.59 -17.203 1 93.81 42 THR B C 1
ATOM 1743 O O . THR B 1 42 ? 4.539 6.094 -16.734 1 93.81 42 THR B O 1
ATOM 1746 N N . THR B 1 43 ? 3.545 7.672 -17.891 1 94.19 43 THR B N 1
ATOM 1747 C CA . THR B 1 43 ? 4.762 8.461 -18.062 1 94.19 43 THR B CA 1
ATOM 1748 C C . THR B 1 43 ? 4.98 9.383 -16.875 1 94.19 43 THR B C 1
ATOM 1750 O O . THR B 1 43 ? 6 10.07 -16.797 1 94.19 43 THR B O 1
ATOM 1753 N N . HIS B 1 44 ? 4.047 9.352 -15.945 1 96.44 44 HIS B N 1
ATOM 1754 C CA . HIS B 1 44 ? 4.137 10.18 -14.75 1 96.44 44 HIS B CA 1
ATOM 1755 C C . HIS B 1 44 ? 4.691 9.391 -13.57 1 96.44 44 HIS B C 1
ATOM 1757 O O . HIS B 1 44 ? 4.66 8.156 -13.57 1 96.44 44 HIS B O 1
ATOM 1763 N N . TYR B 1 45 ? 5.23 10.164 -12.594 1 97.75 45 TYR B N 1
ATOM 1764 C CA . TYR B 1 45 ? 5.719 9.617 -11.336 1 97.75 45 TYR B CA 1
ATOM 1765 C C . TYR B 1 45 ? 6.926 8.719 -11.562 1 97.75 45 TYR B C 1
ATOM 1767 O O . TYR B 1 45 ? 7.004 7.617 -11.008 1 97.75 45 TYR B O 1
ATOM 1775 N N . ARG B 1 46 ? 7.758 9.156 -12.484 1 96.94 46 ARG B N 1
ATOM 1776 C CA . ARG B 1 46 ? 9.062 8.523 -12.625 1 96.94 46 ARG B CA 1
ATOM 1777 C C . ARG B 1 46 ? 9.922 8.758 -11.383 1 96.94 46 ARG B C 1
ATOM 1779 O O . ARG B 1 46 ? 9.688 9.711 -10.633 1 96.94 46 ARG B O 1
ATOM 1786 N N . ILE B 1 47 ? 10.914 7.91 -11.195 1 97.25 47 ILE B N 1
ATOM 1787 C CA . ILE B 1 47 ? 11.719 7.977 -9.977 1 97.25 47 ILE B CA 1
ATOM 1788 C C . ILE B 1 47 ? 12.641 9.195 -10.039 1 97.25 47 ILE B C 1
ATOM 1790 O O . ILE B 1 47 ? 12.789 9.922 -9.047 1 97.25 47 ILE B O 1
ATOM 1794 N N . ASN B 1 48 ? 13.297 9.352 -11.164 1 94.88 48 ASN B N 1
ATOM 1795 C CA . ASN B 1 48 ? 14.273 10.422 -11.32 1 94.88 48 ASN B CA 1
ATOM 1796 C C . ASN B 1 48 ? 14.133 11.125 -12.664 1 94.88 48 ASN B C 1
ATOM 1798 O O . ASN B 1 48 ? 14.797 10.766 -13.633 1 94.88 48 ASN B O 1
ATOM 1802 N N . SER B 1 49 ? 13.328 12.039 -12.781 1 95.88 49 SER B N 1
ATOM 1803 C CA . SER B 1 49 ? 13.133 12.922 -13.922 1 95.88 49 SER B CA 1
ATOM 1804 C C . SER B 1 49 ? 12.93 14.359 -13.477 1 95.88 49 SER B C 1
ATOM 1806 O O . SER B 1 49 ? 12.82 14.641 -12.281 1 95.88 49 SER B O 1
ATOM 1808 N N . SER B 1 50 ? 12.891 15.305 -14.367 1 96.88 50 SER B N 1
ATOM 1809 C CA . SER B 1 50 ? 12.742 16.719 -14.062 1 96.88 50 SER B CA 1
ATOM 1810 C C . SER B 1 50 ? 11.414 17 -13.367 1 96.88 50 SER B C 1
ATOM 1812 O O . SER B 1 50 ? 11.305 17.953 -12.586 1 96.88 50 SER B O 1
ATOM 1814 N N . ASP B 1 51 ? 10.414 16.125 -13.609 1 97.62 51 ASP B N 1
ATOM 1815 C CA . ASP B 1 51 ? 9.078 16.391 -13.062 1 97.62 51 ASP B CA 1
ATOM 1816 C C . ASP B 1 51 ? 8.836 15.555 -11.805 1 97.62 51 ASP B C 1
ATOM 1818 O O . ASP B 1 51 ? 7.812 15.719 -11.141 1 97.62 51 ASP B O 1
ATOM 1822 N N . SER B 1 52 ? 9.758 14.695 -11.438 1 97.88 52 SER B N 1
ATOM 1823 C CA . SER B 1 52 ? 9.516 13.695 -10.406 1 97.88 52 SER B CA 1
ATOM 1824 C C . SER B 1 52 ? 9.18 14.344 -9.07 1 97.88 52 SER B C 1
ATOM 1826 O O . SER B 1 52 ? 8.219 13.945 -8.406 1 97.88 52 SER B O 1
ATOM 1828 N N . GLU B 1 53 ? 9.961 15.32 -8.719 1 97.5 53 GLU B N 1
ATOM 1829 C CA . GLU B 1 53 ? 9.766 15.953 -7.414 1 97.5 53 GLU B CA 1
ATOM 1830 C C . GLU B 1 53 ? 8.367 16.562 -7.301 1 97.5 53 GLU B C 1
ATOM 1832 O O . GLU B 1 53 ? 7.664 16.328 -6.316 1 97.5 53 GLU B O 1
ATOM 1837 N N . GLU B 1 54 ? 8.016 17.297 -8.258 1 97.88 54 GLU B N 1
ATOM 1838 C CA . GLU B 1 54 ? 6.707 17.953 -8.242 1 97.88 54 GLU B CA 1
ATOM 1839 C C . GLU B 1 54 ? 5.578 16.922 -8.289 1 97.88 54 GLU B C 1
ATOM 1841 O O . GLU B 1 54 ? 4.57 17.078 -7.594 1 97.88 54 GLU B O 1
ATOM 1846 N N . GLU B 1 55 ? 5.688 15.898 -9.102 1 98.38 55 GLU B N 1
ATOM 1847 C CA . GLU B 1 55 ? 4.66 14.867 -9.227 1 98.38 55 GLU B CA 1
ATOM 1848 C C . GLU B 1 55 ? 4.469 14.109 -7.91 1 98.38 55 GLU B C 1
ATOM 1850 O O . GLU B 1 55 ? 3.338 13.898 -7.473 1 98.38 55 GLU B O 1
ATOM 1855 N N . TYR B 1 56 ? 5.574 13.781 -7.25 1 98.44 56 TYR B N 1
ATOM 1856 C CA . TYR B 1 56 ? 5.445 13.062 -5.988 1 98.44 56 TYR B CA 1
ATOM 1857 C C . TYR B 1 56 ? 4.945 13.984 -4.883 1 98.44 56 TYR B C 1
ATOM 1859 O O . TYR B 1 56 ? 4.211 13.547 -3.99 1 98.44 56 TYR B O 1
ATOM 1867 N N . ARG B 1 57 ? 5.301 15.25 -4.883 1 97.25 57 ARG B N 1
ATOM 1868 C CA . ARG B 1 57 ? 4.758 16.219 -3.938 1 97.25 57 ARG B CA 1
ATOM 1869 C C . ARG B 1 57 ? 3.244 16.328 -4.078 1 97.25 57 ARG B C 1
ATOM 1871 O O . ARG B 1 57 ? 2.533 16.516 -3.088 1 97.25 57 ARG B O 1
ATOM 1878 N N . SER B 1 58 ? 2.773 16.188 -5.289 1 97.31 58 SER B N 1
ATOM 1879 C CA . SER B 1 58 ? 1.353 16.359 -5.578 1 97.31 58 SER B CA 1
ATOM 1880 C C . SER B 1 58 ? 0.541 15.172 -5.082 1 97.31 58 SER B C 1
ATOM 1882 O O . SER B 1 58 ? -0.691 15.195 -5.102 1 97.31 58 SER B O 1
ATOM 1884 N N . LEU B 1 59 ? 1.2 14.133 -4.609 1 98.06 59 LEU B N 1
ATOM 1885 C CA . LEU B 1 59 ? 0.509 12.977 -4.051 1 98.06 59 LEU B CA 1
ATOM 1886 C C . LEU B 1 59 ? -0.18 13.336 -2.738 1 98.06 59 LEU B C 1
ATOM 1888 O O . LEU B 1 59 ? -1.046 12.594 -2.264 1 98.06 59 LEU B O 1
ATOM 1892 N N . LEU B 1 60 ? 0.24 14.453 -2.164 1 98.56 60 LEU B N 1
ATOM 1893 C CA . LEU B 1 60 ? -0.316 14.867 -0.882 1 98.56 60 LEU B CA 1
ATOM 1894 C C . LEU B 1 60 ? -1.141 16.141 -1.034 1 98.56 60 LEU B C 1
ATOM 1896 O O . LEU B 1 60 ? -0.837 16.984 -1.882 1 98.56 60 LEU B O 1
ATOM 1900 N N . PRO B 1 61 ? -2.246 16.25 -0.247 1 98.12 61 PRO B N 1
ATOM 1901 C CA . PRO B 1 61 ? -2.951 17.531 -0.202 1 98.12 61 PRO B CA 1
ATOM 1902 C C . PRO B 1 61 ? -2.109 18.656 0.42 1 98.12 61 PRO B C 1
ATOM 1904 O O . PRO B 1 61 ? -0.98 18.406 0.852 1 98.12 61 PRO B O 1
ATOM 1907 N N . SER B 1 62 ? -2.689 19.844 0.448 1 96.75 62 SER B N 1
ATOM 1908 C CA . SER B 1 62 ? -1.978 21.047 0.894 1 96.75 62 SER B CA 1
ATOM 1909 C C . SER B 1 62 ? -1.479 20.891 2.326 1 96.75 62 SER B C 1
ATOM 1911 O O . SER B 1 62 ? -0.393 21.359 2.666 1 96.75 62 SER B O 1
ATOM 1913 N N . GLY B 1 63 ? -2.193 20.234 3.137 1 95.25 63 GLY B N 1
ATOM 1914 C CA . GLY B 1 63 ? -1.827 20.047 4.531 1 95.25 63 GLY B CA 1
ATOM 1915 C C . GLY B 1 63 ? -0.882 18.875 4.75 1 95.25 63 GLY B C 1
ATOM 1916 O O . GLY B 1 63 ? -0.552 18.547 5.891 1 95.25 63 GLY B O 1
ATOM 1917 N N . GLY B 1 64 ? -0.422 18.266 3.627 1 96.38 64 GLY B N 1
ATOM 1918 C CA . GLY B 1 64 ? 0.395 17.062 3.766 1 96.38 64 GLY B CA 1
ATOM 1919 C C . GLY B 1 64 ? -0.399 15.852 4.195 1 96.38 64 GLY B C 1
ATOM 1920 O O . GLY B 1 64 ? -1.501 15.617 3.695 1 96.38 64 GLY B O 1
ATOM 1921 N N . HIS B 1 65 ? 0.249 15.023 5.059 1 95.12 65 HIS B N 1
ATOM 1922 C CA . HIS B 1 65 ? -0.445 13.812 5.484 1 95.12 65 HIS B CA 1
ATOM 1923 C C . HIS B 1 65 ? -1.187 14.031 6.797 1 95.12 65 HIS B C 1
ATOM 1925 O O . HIS B 1 65 ? -1.682 13.078 7.402 1 95.12 65 HIS B O 1
ATOM 1931 N N . LEU B 1 66 ? -1.31 15.32 7.246 1 94.56 66 LEU B N 1
ATOM 1932 C CA . LEU B 1 66 ? -1.893 15.625 8.547 1 94.56 66 LEU B CA 1
ATOM 1933 C C . LEU B 1 66 ? -3.264 16.266 8.391 1 94.56 66 LEU B C 1
ATOM 1935 O O . LEU B 1 66 ? -3.48 17.062 7.469 1 94.56 66 LEU B O 1
ATOM 1939 N N . VAL B 1 67 ? -4.148 15.938 9.273 1 95.44 67 VAL B N 1
ATOM 1940 C CA . VAL B 1 67 ? -5.434 16.609 9.438 1 95.44 67 VAL B CA 1
ATOM 1941 C C . VAL B 1 67 ? -5.656 16.953 10.906 1 95.44 67 VAL B C 1
ATOM 1943 O O . VAL B 1 67 ? -5.027 16.359 11.789 1 95.44 67 VAL B O 1
ATOM 1946 N N . HIS B 1 68 ? -6.523 17.922 11.047 1 93.69 68 HIS B N 1
ATOM 1947 C CA . HIS B 1 68 ? -6.832 18.406 12.383 1 93.69 68 HIS B CA 1
ATOM 1948 C C . HIS B 1 68 ? -8.281 18.125 12.758 1 93.69 68 HIS B C 1
ATOM 1950 O O . HIS B 1 68 ? -9.203 18.531 12.047 1 93.69 68 HIS B O 1
ATOM 1956 N N . ILE B 1 69 ? -8.484 17.391 13.812 1 90.81 69 ILE B N 1
ATOM 1957 C CA . ILE B 1 69 ? -9.805 17.094 14.352 1 90.81 69 ILE B CA 1
ATOM 1958 C C . ILE B 1 69 ? -9.898 17.562 15.797 1 90.81 69 ILE B C 1
ATOM 1960 O O . ILE B 1 69 ? -9.289 16.969 16.688 1 90.81 69 ILE B O 1
ATOM 1964 N N . GLY B 1 70 ? -10.719 18.625 16.016 1 87.94 70 GLY B N 1
ATOM 1965 C CA . GLY B 1 70 ? -10.648 19.281 17.312 1 87.94 70 GLY B CA 1
ATOM 1966 C C . GLY B 1 70 ? -9.281 19.859 17.609 1 87.94 70 GLY B C 1
ATOM 1967 O O . GLY B 1 70 ? -8.727 20.609 16.797 1 87.94 70 GLY B O 1
ATOM 1968 N N . LYS B 1 71 ? -8.641 19.484 18.766 1 86.38 71 LYS B N 1
ATOM 1969 C CA . LYS B 1 71 ? -7.336 19.984 19.172 1 86.38 71 LYS B CA 1
ATOM 1970 C C . LYS B 1 71 ? -6.234 18.969 18.844 1 86.38 71 LYS B C 1
ATOM 1972 O O . LYS B 1 71 ? -5.062 19.219 19.141 1 86.38 71 LYS B O 1
ATOM 1977 N N . GLU B 1 72 ? -6.676 17.922 18.203 1 88.81 72 GLU B N 1
ATOM 1978 C CA . GLU B 1 72 ? -5.723 16.844 17.969 1 88.81 72 GLU B CA 1
ATOM 1979 C C . GLU B 1 72 ? -5.32 16.781 16.5 1 88.81 72 GLU B C 1
ATOM 1981 O O . GLU B 1 72 ? -6.082 17.188 15.625 1 88.81 72 GLU B O 1
ATOM 1986 N N . LYS B 1 73 ? -4.148 16.281 16.344 1 91.56 73 LYS B N 1
ATOM 1987 C CA . LYS B 1 73 ? -3.6 16.078 15.008 1 91.56 73 LYS B CA 1
ATOM 1988 C C . LYS B 1 73 ? -3.535 14.594 14.648 1 91.56 73 LYS B C 1
ATOM 1990 O O . LYS B 1 73 ? -3.15 13.766 15.484 1 91.56 73 LYS B O 1
ATOM 1995 N N . TYR B 1 74 ? -3.951 14.297 13.422 1 93.12 74 TYR B N 1
ATOM 1996 C CA . TYR B 1 74 ? -3.932 12.922 12.945 1 93.12 74 TYR B CA 1
ATOM 1997 C C . TYR B 1 74 ? -3.252 12.828 11.586 1 93.12 74 TYR B C 1
ATOM 1999 O O . TYR B 1 74 ? -3.252 13.797 10.812 1 93.12 74 TYR B O 1
ATOM 2007 N N . THR B 1 75 ? -2.67 11.719 11.406 1 94.5 75 THR B N 1
ATOM 2008 C CA . THR B 1 75 ? -2.236 11.352 10.062 1 94.5 75 THR B CA 1
ATOM 2009 C C . THR B 1 75 ? -3.289 10.5 9.367 1 94.5 75 THR B C 1
ATOM 2011 O O . THR B 1 75 ? -3.863 9.594 9.977 1 94.5 75 THR B O 1
ATOM 2014 N N . VAL B 1 76 ? -3.576 10.852 8.133 1 95.56 76 VAL B N 1
ATOM 2015 C CA . VAL B 1 76 ? -4.441 9.984 7.344 1 95.56 76 VAL B CA 1
ATOM 2016 C C . VAL B 1 76 ? -3.625 8.844 6.742 1 95.56 76 VAL B C 1
ATOM 2018 O O . VAL B 1 76 ? -2.611 9.078 6.082 1 95.56 76 VAL B O 1
ATOM 2021 N N . THR B 1 77 ? -4.066 7.602 6.859 1 95.44 77 THR B N 1
ATOM 2022 C CA . THR B 1 77 ? -3.309 6.414 6.484 1 95.44 77 THR B CA 1
ATOM 2023 C C . THR B 1 77 ? -2.924 6.465 5.008 1 95.44 77 THR B C 1
ATOM 2025 O O . THR B 1 77 ? -1.766 6.23 4.652 1 95.44 77 THR B O 1
ATOM 2028 N N . LEU B 1 78 ? -3.859 6.805 4.121 1 97.31 78 LEU B N 1
ATOM 2029 C CA . LEU B 1 78 ? -3.562 6.883 2.693 1 97.31 78 LEU B CA 1
ATOM 2030 C C . LEU B 1 78 ? -2.412 7.848 2.428 1 97.31 78 LEU B C 1
ATOM 2032 O O . LEU B 1 78 ? -1.468 7.512 1.708 1 97.31 78 LEU B O 1
ATOM 2036 N N . PHE B 1 79 ? -2.496 8.992 2.994 1 98.31 79 PHE B N 1
ATOM 2037 C CA . PHE B 1 79 ? -1.497 10.023 2.732 1 98.31 79 PHE B CA 1
ATOM 2038 C C . PHE B 1 79 ? -0.154 9.641 3.346 1 98.31 79 PHE B C 1
ATOM 2040 O O . PHE B 1 79 ? 0.899 9.969 2.797 1 98.31 79 PHE B O 1
ATOM 2047 N N . HIS B 1 80 ? -0.19 9.023 4.547 1 97.19 80 HIS B N 1
ATOM 2048 C CA . HIS B 1 80 ? 1.037 8.477 5.113 1 97.19 80 HIS B CA 1
ATOM 2049 C C . HIS B 1 80 ? 1.695 7.488 4.152 1 97.19 80 HIS B C 1
ATOM 2051 O O . HIS B 1 80 ? 2.904 7.559 3.92 1 97.19 80 HIS B O 1
ATOM 2057 N N . GLN B 1 81 ? 0.877 6.594 3.574 1 98.31 81 GLN B N 1
ATOM 2058 C CA . GLN B 1 81 ? 1.374 5.598 2.633 1 98.31 81 GLN B CA 1
ATOM 2059 C C . GLN B 1 81 ? 1.998 6.258 1.408 1 98.31 81 GLN B C 1
ATOM 2061 O O . GLN B 1 81 ? 3.08 5.867 0.966 1 98.31 81 GLN B O 1
ATOM 2066 N N . LEU B 1 82 ? 1.361 7.238 0.872 1 98.69 82 LEU B N 1
ATOM 2067 C CA . LEU B 1 82 ? 1.843 7.926 -0.321 1 98.69 82 LEU B CA 1
ATOM 2068 C C . LEU B 1 82 ? 3.098 8.734 -0.013 1 98.69 82 LEU B C 1
ATOM 2070 O O . LEU B 1 82 ? 4.004 8.82 -0.844 1 98.69 82 LEU B O 1
ATOM 2074 N N . LYS B 1 83 ? 3.174 9.328 1.154 1 98.38 83 LYS B N 1
ATOM 2075 C CA . LYS B 1 83 ? 4.395 10 1.584 1 98.38 83 LYS B CA 1
ATOM 2076 C C . LYS B 1 83 ? 5.562 9.023 1.667 1 98.38 83 LYS B C 1
ATOM 2078 O O . LYS B 1 83 ? 6.684 9.352 1.271 1 98.38 83 LYS B O 1
ATOM 2083 N N . CYS B 1 84 ? 5.27 7.883 2.191 1 98.44 84 CYS B N 1
ATOM 2084 C CA . CYS B 1 84 ? 6.301 6.855 2.293 1 98.44 84 CYS B CA 1
ATOM 2085 C C . CYS B 1 84 ? 6.836 6.484 0.915 1 98.44 84 CYS B C 1
ATOM 2087 O O . CYS B 1 84 ? 8.031 6.223 0.758 1 98.44 84 CYS B O 1
ATOM 2089 N N . LEU B 1 85 ? 5.949 6.422 -0.117 1 98.75 85 LEU B N 1
ATOM 2090 C CA . LEU B 1 85 ? 6.426 6.141 -1.468 1 98.75 85 LEU B CA 1
ATOM 2091 C C . LEU B 1 85 ? 7.41 7.207 -1.929 1 98.75 85 LEU B C 1
ATOM 2093 O O . LEU B 1 85 ? 8.406 6.898 -2.586 1 98.75 85 LEU B O 1
ATOM 2097 N N . ASP B 1 86 ? 7.141 8.438 -1.594 1 98.62 86 ASP B N 1
ATOM 2098 C CA . ASP B 1 86 ? 8.062 9.516 -1.96 1 98.62 86 ASP B CA 1
ATOM 2099 C C . ASP B 1 86 ? 9.383 9.383 -1.218 1 98.62 86 ASP B C 1
ATOM 2101 O O . ASP B 1 86 ? 10.453 9.633 -1.788 1 98.62 86 ASP B O 1
ATOM 2105 N N . VAL B 1 87 ? 9.367 9.039 0.068 1 98.31 87 VAL B N 1
ATOM 2106 C CA . VAL B 1 87 ? 10.586 8.844 0.849 1 98.31 87 VAL B CA 1
ATOM 2107 C C . VAL B 1 87 ? 11.422 7.727 0.231 1 98.31 87 VAL B C 1
ATOM 2109 O O . VAL B 1 87 ? 12.633 7.859 0.085 1 98.31 87 VAL B O 1
ATOM 2112 N N . ILE B 1 88 ? 10.766 6.66 -0.142 1 98.44 88 ILE B N 1
ATOM 2113 C CA . ILE B 1 88 ? 11.43 5.523 -0.773 1 98.44 88 ILE B CA 1
ATOM 2114 C C . ILE B 1 88 ? 12.07 5.961 -2.088 1 98.44 88 ILE B C 1
ATOM 2116 O O . ILE B 1 88 ? 13.219 5.625 -2.367 1 98.44 88 ILE B O 1
ATOM 2120 N N . ARG B 1 89 ? 11.312 6.695 -2.898 1 98.44 89 ARG B N 1
ATOM 2121 C CA . ARG B 1 89 ? 11.844 7.246 -4.145 1 98.44 89 ARG B CA 1
ATOM 2122 C C . ARG B 1 89 ? 13.094 8.078 -3.887 1 98.44 89 ARG B C 1
ATOM 2124 O O . ARG B 1 89 ? 14.109 7.906 -4.559 1 98.44 89 ARG B O 1
ATOM 2131 N N . GLN B 1 90 ? 13.062 8.984 -2.914 1 97.81 90 GLN B N 1
ATOM 2132 C CA . GLN B 1 90 ? 14.164 9.891 -2.607 1 97.81 90 GLN B CA 1
ATOM 2133 C C . GLN B 1 90 ? 15.398 9.125 -2.139 1 97.81 90 GLN B C 1
ATOM 2135 O O . GLN B 1 90 ? 16.531 9.531 -2.414 1 97.81 90 GLN B O 1
ATOM 2140 N N . GLU B 1 91 ? 15.156 8.055 -1.432 1 97.31 91 GLU B N 1
ATOM 2141 C CA . GLU B 1 91 ? 16.266 7.238 -0.943 1 97.31 91 GLU B CA 1
ATOM 2142 C C . GLU B 1 91 ? 17.109 6.715 -2.096 1 97.31 91 GLU B C 1
ATOM 2144 O O . GLU B 1 91 ? 18.328 6.605 -1.973 1 97.31 91 GLU B O 1
ATOM 2149 N N . TYR B 1 92 ? 16.469 6.426 -3.268 1 96.5 92 TYR B N 1
ATOM 2150 C CA . TYR B 1 92 ? 17.203 5.934 -4.43 1 96.5 92 TYR B CA 1
ATOM 2151 C C . TYR B 1 92 ? 18.156 7 -4.969 1 96.5 92 TYR B C 1
ATOM 2153 O O . TYR B 1 92 ? 19.109 6.684 -5.672 1 96.5 92 TYR B O 1
ATOM 2161 N N . LEU B 1 93 ? 17.844 8.234 -4.668 1 94.62 93 LEU B N 1
ATOM 2162 C CA . LEU B 1 93 ? 18.594 9.352 -5.234 1 94.62 93 LEU B CA 1
ATOM 2163 C C . LEU B 1 93 ? 19.703 9.797 -4.293 1 94.62 93 LEU B C 1
ATOM 2165 O O . LEU B 1 93 ? 20.547 10.617 -4.668 1 94.62 93 LEU B O 1
ATOM 2169 N N . ASN B 1 94 ? 19.703 9.242 -3.084 1 92.56 94 ASN B N 1
ATOM 2170 C CA . ASN B 1 94 ? 20.734 9.578 -2.115 1 92.56 94 ASN B CA 1
ATOM 2171 C C . ASN B 1 94 ? 22.062 8.938 -2.475 1 92.56 94 ASN B C 1
ATOM 2173 O O . ASN B 1 94 ? 22.125 8.031 -3.312 1 92.56 94 ASN B O 1
ATOM 2177 N N . ASP B 1 95 ? 23.203 9.469 -1.842 1 89 95 ASP B N 1
ATOM 2178 C CA . ASP B 1 95 ? 24.531 8.883 -1.966 1 89 95 ASP B CA 1
ATOM 2179 C C . ASP B 1 95 ? 24.531 7.422 -1.506 1 89 95 ASP B C 1
ATOM 2181 O O . ASP B 1 95 ? 24.266 7.137 -0.335 1 89 95 ASP B O 1
ATOM 2185 N N . ALA B 1 96 ? 24.828 6.523 -2.449 1 86.12 96 ALA B N 1
ATOM 2186 C CA . ALA B 1 96 ? 24.75 5.082 -2.211 1 86.12 96 ALA B CA 1
ATOM 2187 C C . ALA B 1 96 ? 25.75 4.66 -1.129 1 86.12 96 ALA B C 1
ATOM 2189 O O . ALA B 1 96 ? 25.656 3.555 -0.59 1 86.12 96 ALA B O 1
ATOM 2190 N N . SER B 1 97 ? 26.734 5.492 -0.883 1 88.69 97 SER B N 1
ATOM 2191 C CA . SER B 1 97 ? 27.719 5.164 0.14 1 88.69 97 SER B CA 1
ATOM 2192 C C . SER B 1 97 ? 27.156 5.352 1.541 1 88.69 97 SER B C 1
ATOM 2194 O O . SER B 1 97 ? 27.719 4.863 2.52 1 88.69 97 SER B O 1
ATOM 2196 N N . GLN B 1 98 ? 26.062 6.094 1.687 1 91.38 98 GLN B N 1
ATOM 2197 C CA . GLN B 1 98 ? 25.422 6.316 2.977 1 91.38 98 GLN B CA 1
ATOM 2198 C C . GLN B 1 98 ? 24.484 5.168 3.334 1 91.38 98 GLN B C 1
ATOM 2200 O O . GLN B 1 98 ? 23.891 4.547 2.449 1 91.38 98 GLN B O 1
ATOM 2205 N N . PRO B 1 99 ? 24.406 4.898 4.586 1 93.69 99 PRO B N 1
ATOM 2206 C CA . PRO B 1 99 ? 23.422 3.887 4.988 1 93.69 99 PRO B CA 1
ATOM 2207 C C . PRO B 1 99 ? 21.984 4.305 4.684 1 93.69 99 PRO B C 1
ATOM 2209 O O . PRO B 1 99 ? 21.688 5.5 4.633 1 93.69 99 PRO B O 1
ATOM 2212 N N . ILE B 1 100 ? 21.141 3.311 4.449 1 95.44 100 ILE B N 1
ATOM 2213 C CA . ILE B 1 100 ? 19.719 3.586 4.258 1 95.44 100 ILE B CA 1
ATOM 2214 C C . ILE B 1 100 ? 19.172 4.316 5.48 1 95.44 100 ILE B C 1
ATOM 2216 O O . ILE B 1 100 ? 19.484 3.955 6.621 1 95.44 100 ILE B O 1
ATOM 2220 N N . SER B 1 101 ? 18.375 5.293 5.273 1 95.56 101 SER B N 1
ATOM 2221 C CA . SER B 1 101 ? 17.922 6.16 6.352 1 95.56 101 SER B CA 1
ATOM 2222 C C . SER B 1 101 ? 16.922 5.441 7.25 1 95.56 101 SER B C 1
ATOM 2224 O O . SER B 1 101 ? 16.203 4.539 6.801 1 95.56 101 SER B O 1
ATOM 2226 N N . SER B 1 102 ? 16.828 5.906 8.508 1 94.19 102 SER B N 1
ATOM 2227 C CA . SER B 1 102 ? 15.836 5.383 9.438 1 94.19 102 SER B CA 1
ATOM 2228 C C . SER B 1 102 ? 14.422 5.656 8.945 1 94.19 102 SER B C 1
ATOM 2230 O O . SER B 1 102 ? 13.516 4.855 9.18 1 94.19 102 SER B O 1
ATOM 2232 N N . LEU B 1 103 ? 14.258 6.73 8.273 1 95.44 103 LEU B N 1
ATOM 2233 C CA . LEU B 1 103 ? 12.945 7.082 7.738 1 95.44 103 LEU B CA 1
ATOM 2234 C C . LEU B 1 103 ? 12.523 6.102 6.652 1 95.44 103 LEU B C 1
ATOM 2236 O O . LEU B 1 103 ? 11.367 5.676 6.613 1 95.44 103 LEU B O 1
ATOM 2240 N N . THR B 1 104 ? 13.453 5.73 5.789 1 97.12 104 THR B N 1
ATOM 2241 C CA . THR B 1 104 ? 13.148 4.75 4.75 1 97.12 104 THR B CA 1
ATOM 2242 C C . THR B 1 104 ? 12.82 3.395 5.371 1 97.12 104 THR B C 1
ATOM 2244 O O . THR B 1 104 ? 11.891 2.717 4.926 1 97.12 104 THR B O 1
ATOM 2247 N N . ARG B 1 105 ? 13.547 3.035 6.387 1 96.12 105 ARG B N 1
ATOM 2248 C CA . ARG B 1 105 ? 13.258 1.79 7.09 1 96.12 105 ARG B CA 1
ATOM 2249 C C . ARG B 1 105 ? 11.867 1.823 7.711 1 96.12 105 ARG B C 1
ATOM 2251 O O . ARG B 1 105 ? 11.117 0.844 7.629 1 96.12 105 ARG B O 1
ATOM 2258 N N . HIS B 1 106 ? 11.539 2.896 8.336 1 95.44 106 HIS B N 1
ATOM 2259 C CA . HIS B 1 106 ? 10.188 3.088 8.859 1 95.44 106 HIS B CA 1
ATOM 2260 C C . HIS B 1 106 ? 9.141 2.914 7.766 1 95.44 106 HIS B C 1
ATOM 2262 O O . HIS B 1 106 ? 8.148 2.207 7.957 1 95.44 106 HIS B O 1
ATOM 2268 N N . CYS B 1 107 ? 9.406 3.545 6.621 1 97.62 107 CYS B N 1
ATOM 2269 C CA . CYS B 1 107 ? 8.445 3.535 5.527 1 97.62 107 CYS B CA 1
ATOM 2270 C C . CYS B 1 107 ? 8.234 2.121 5 1 97.62 107 CYS B C 1
ATOM 2272 O O . CYS B 1 107 ? 7.098 1.717 4.73 1 97.62 107 CYS B O 1
ATOM 2274 N N . MET B 1 108 ? 9.336 1.335 4.844 1 98.19 108 MET B N 1
ATOM 2275 C CA . MET B 1 108 ? 9.242 -0.04 4.363 1 98.19 108 MET B CA 1
ATOM 2276 C C . MET B 1 108 ? 8.414 -0.894 5.316 1 98.19 108 MET B C 1
ATOM 2278 O O . MET B 1 108 ? 7.52 -1.627 4.887 1 98.19 108 MET B O 1
ATOM 2282 N N . ASN B 1 109 ? 8.695 -0.754 6.551 1 97.25 109 ASN B N 1
ATOM 2283 C CA . ASN B 1 109 ? 7.969 -1.507 7.57 1 97.25 109 ASN B CA 1
ATOM 2284 C C . ASN B 1 109 ? 6.512 -1.063 7.664 1 97.25 109 ASN B C 1
ATOM 2286 O O . ASN B 1 109 ? 5.613 -1.896 7.801 1 97.25 109 ASN B O 1
ATOM 2290 N N . TYR B 1 110 ? 6.301 0.202 7.68 1 97.06 110 TYR B N 1
ATOM 2291 C CA . TYR B 1 110 ? 4.961 0.765 7.781 1 97.06 110 TYR B CA 1
ATOM 2292 C C . TYR B 1 110 ? 4.086 0.302 6.621 1 97.06 110 TYR B C 1
ATOM 2294 O O . TYR B 1 110 ? 2.951 -0.137 6.828 1 97.06 110 TYR B O 1
ATOM 2302 N N . LEU B 1 111 ? 4.598 0.369 5.348 1 98.31 111 LEU B N 1
ATOM 2303 C CA . LEU B 1 111 ? 3.836 -0.067 4.18 1 98.31 111 LEU B CA 1
ATOM 2304 C C . LEU B 1 111 ? 3.508 -1.553 4.273 1 98.31 111 LEU B C 1
ATOM 2306 O O . LEU B 1 111 ? 2.381 -1.964 3.979 1 98.31 111 LEU B O 1
ATOM 2310 N N . ARG B 1 112 ? 4.5 -2.342 4.656 1 98.44 112 ARG B N 1
ATOM 2311 C CA . ARG B 1 112 ? 4.262 -3.771 4.824 1 98.44 112 ARG B CA 1
ATOM 2312 C C . ARG B 1 112 ? 3.084 -4.023 5.762 1 98.44 112 ARG B C 1
ATOM 2314 O O . ARG B 1 112 ? 2.148 -4.746 5.41 1 98.44 112 ARG B O 1
ATOM 2321 N N . GLN B 1 113 ? 3.135 -3.383 6.902 1 97.44 113 GLN B N 1
ATOM 2322 C CA . GLN B 1 113 ? 2.121 -3.607 7.93 1 97.44 113 GLN B CA 1
ATOM 2323 C C . GLN B 1 113 ? 0.775 -3.023 7.508 1 97.44 113 GLN B C 1
ATOM 2325 O O . GLN B 1 113 ? -0.27 -3.639 7.73 1 97.44 113 GLN B O 1
ATOM 2330 N N . SER B 1 114 ? 0.784 -1.857 6.906 1 96.25 114 SER B N 1
ATOM 2331 C CA . SER B 1 114 ? -0.479 -1.226 6.535 1 96.25 114 SER B CA 1
ATOM 2332 C C . SER B 1 114 ? -1.151 -1.968 5.383 1 96.25 114 SER B C 1
ATOM 2334 O O . SER B 1 114 ? -2.381 -2.037 5.316 1 96.25 114 SER B O 1
ATOM 2336 N N . LEU B 1 115 ? -0.37 -2.572 4.422 1 97.56 115 LEU B N 1
ATOM 2337 C CA . LEU B 1 115 ? -0.932 -3.379 3.346 1 97.56 115 LEU B CA 1
ATOM 2338 C C . LEU B 1 115 ? -1.572 -4.648 3.895 1 97.56 115 LEU B C 1
ATOM 2340 O O . LEU B 1 115 ? -2.641 -5.059 3.436 1 97.56 115 LEU B O 1
ATOM 2344 N N . LEU B 1 116 ? -0.908 -5.238 4.891 1 97 116 LEU B N 1
ATOM 2345 C CA . LEU B 1 116 ? -1.46 -6.426 5.535 1 97 116 LEU B CA 1
ATOM 2346 C C . LEU B 1 116 ? -2.748 -6.09 6.277 1 97 116 LEU B C 1
ATOM 2348 O O . LEU B 1 116 ? -3.67 -6.91 6.332 1 97 116 LEU B O 1
ATOM 2352 N N . CYS B 1 117 ? -2.803 -4.934 6.832 1 94.69 117 CYS B N 1
ATOM 2353 C CA . CYS B 1 117 ? -3.941 -4.508 7.637 1 94.69 117 CYS B CA 1
ATOM 2354 C C . CYS B 1 117 ? -5.145 -4.195 6.758 1 94.69 117 CYS B C 1
ATOM 2356 O O . CYS B 1 117 ? -6.258 -4.648 7.039 1 94.69 117 CYS B O 1
ATOM 2358 N N . ASN B 1 118 ? -4.949 -3.354 5.742 1 91.88 118 ASN B N 1
ATOM 2359 C CA . ASN B 1 118 ? -5.988 -3.023 4.773 1 91.88 118 ASN B CA 1
ATOM 2360 C C . ASN B 1 118 ? -5.812 -3.809 3.477 1 91.88 118 ASN B C 1
ATOM 2362 O O . ASN B 1 118 ? -5.641 -3.221 2.406 1 91.88 118 ASN B O 1
ATOM 2366 N N . LEU B 1 119 ? -6.008 -5.133 3.623 1 94.38 119 LEU B N 1
ATOM 2367 C CA . LEU B 1 119 ? -5.605 -6.039 2.557 1 94.38 119 LEU B CA 1
ATOM 2368 C C . LEU B 1 119 ? -6.605 -6.004 1.404 1 94.38 119 LEU B C 1
ATOM 2370 O O . LEU B 1 119 ? -7.805 -5.816 1.623 1 94.38 119 LEU B O 1
ATOM 2374 N N . ASN B 1 120 ? -6.078 -6.078 0.223 1 93.19 120 ASN B N 1
ATOM 2375 C CA . ASN B 1 120 ? -6.836 -6.184 -1.019 1 93.19 120 ASN B CA 1
ATOM 2376 C C . ASN B 1 120 ? -6.727 -7.578 -1.627 1 93.19 120 ASN B C 1
ATOM 2378 O O . ASN B 1 120 ? -5.645 -7.992 -2.047 1 93.19 120 ASN B O 1
ATOM 2382 N N . THR B 1 121 ? -7.887 -8.266 -1.695 1 94.75 121 THR B N 1
ATOM 2383 C CA . THR B 1 121 ? -7.855 -9.648 -2.168 1 94.75 121 THR B CA 1
ATOM 2384 C C . THR B 1 121 ? -8.383 -9.742 -3.598 1 94.75 121 THR B C 1
ATOM 2386 O O . THR B 1 121 ? -8.875 -10.789 -4.016 1 94.75 121 THR B O 1
ATOM 2389 N N . GLY B 1 122 ? -8.352 -8.617 -4.25 1 91.94 122 GLY B N 1
ATOM 2390 C CA . GLY B 1 122 ? -8.75 -8.602 -5.652 1 91.94 122 GLY B CA 1
ATOM 2391 C C . GLY B 1 122 ? -7.871 -9.469 -6.527 1 91.94 122 GLY B C 1
ATOM 2392 O O . GLY B 1 122 ? -6.703 -9.711 -6.207 1 91.94 122 GLY B O 1
ATOM 2393 N N . LEU B 1 123 ? -8.469 -9.867 -7.637 1 92.88 123 LEU B N 1
ATOM 2394 C CA . LEU B 1 123 ? -7.77 -10.719 -8.594 1 92.88 123 LEU B CA 1
ATOM 2395 C C . LEU B 1 123 ? -7.441 -9.945 -9.867 1 92.88 123 LEU B C 1
ATOM 2397 O O . LEU B 1 123 ? -8.32 -9.32 -10.461 1 92.88 123 LEU B O 1
ATOM 2401 N N . GLU B 1 124 ? -6.188 -10 -10.203 1 91.88 124 GLU B N 1
ATOM 2402 C CA . GLU B 1 124 ? -5.688 -9.391 -11.43 1 91.88 124 GLU B CA 1
ATOM 2403 C C . GLU B 1 124 ? -5.344 -10.453 -12.477 1 91.88 124 GLU B C 1
ATOM 2405 O O . GLU B 1 124 ? -4.629 -11.406 -12.18 1 91.88 124 GLU B O 1
ATOM 2410 N N . ASN B 1 125 ? -5.832 -10.242 -13.602 1 88.56 125 ASN B N 1
ATOM 2411 C CA . ASN B 1 125 ? -5.418 -11.188 -14.633 1 88.56 125 ASN B CA 1
ATOM 2412 C C . ASN B 1 125 ? -3.9 -11.211 -14.797 1 88.56 125 ASN B C 1
ATOM 2414 O O . ASN B 1 125 ? -3.273 -10.156 -14.938 1 88.56 125 ASN B O 1
ATOM 2418 N N . ALA B 1 126 ? -3.389 -12.398 -14.742 1 86.44 126 ALA B N 1
ATOM 2419 C CA . ALA B 1 126 ? -1.935 -12.523 -14.82 1 86.44 126 ALA B CA 1
ATOM 2420 C C . ALA B 1 126 ? -1.446 -12.352 -16.266 1 86.44 126 ALA B C 1
ATOM 2422 O O . ALA B 1 126 ? -0.287 -11.992 -16.484 1 86.44 126 ALA B O 1
ATOM 2423 N N . LYS B 1 127 ? -2.283 -12.664 -17.203 1 80.94 127 LYS B N 1
ATOM 2424 C CA . LYS B 1 127 ? -1.915 -12.602 -18.609 1 80.94 127 LYS B CA 1
ATOM 2425 C C . LYS B 1 127 ? -2.797 -11.609 -19.359 1 80.94 127 LYS B C 1
ATOM 2427 O O . LYS B 1 127 ? -3.973 -11.438 -19.031 1 80.94 127 LYS B O 1
ATOM 2432 N N . ASN B 1 128 ? -1.998 -11.023 -20.297 1 73.31 128 ASN B N 1
ATOM 2433 C CA . ASN B 1 128 ? -2.764 -10.172 -21.203 1 73.31 128 ASN B CA 1
ATOM 2434 C C . ASN B 1 128 ? -3.346 -10.984 -22.359 1 73.31 128 ASN B C 1
ATOM 2436 O O . ASN B 1 128 ? -3.279 -12.211 -22.359 1 73.31 128 ASN B O 1
ATOM 2440 N N . SER B 1 129 ? -4.059 -10.25 -23.203 1 71.12 129 SER B N 1
ATOM 2441 C CA . SER B 1 129 ? -4.707 -10.914 -24.328 1 71.12 129 SER B CA 1
ATOM 2442 C C . SER B 1 129 ? -3.691 -11.656 -25.203 1 71.12 129 SER B C 1
ATOM 2444 O O . SER B 1 129 ? -4.035 -12.633 -25.875 1 71.12 129 SER B O 1
ATOM 2446 N N . ALA B 1 130 ? -2.41 -11.258 -25.094 1 72.31 130 ALA B N 1
ATOM 2447 C CA . ALA B 1 130 ? -1.338 -11.898 -25.844 1 72.31 130 ALA B CA 1
ATOM 2448 C C . ALA B 1 130 ? -0.682 -13.016 -25.031 1 72.31 130 ALA B C 1
ATOM 2450 O O . ALA B 1 130 ? 0.374 -13.523 -25.422 1 72.31 130 ALA B O 1
ATOM 2451 N N . ALA B 1 131 ? -1.236 -13.289 -23.906 1 70.81 131 ALA B N 1
ATOM 2452 C CA . ALA B 1 131 ? -0.803 -14.383 -23.047 1 70.81 131 ALA B CA 1
ATOM 2453 C C . ALA B 1 131 ? 0.553 -14.078 -22.422 1 70.81 131 ALA B C 1
ATOM 2455 O O . ALA B 1 131 ? 1.31 -14.992 -22.078 1 70.81 131 ALA B O 1
ATOM 2456 N N . THR B 1 132 ? 0.871 -12.797 -22.438 1 71.69 132 THR B N 1
ATOM 2457 C CA . THR B 1 132 ? 2.076 -12.383 -21.734 1 71.69 132 THR B CA 1
ATOM 2458 C C . THR B 1 132 ? 1.72 -11.75 -20.391 1 71.69 132 THR B C 1
ATOM 2460 O O . THR B 1 132 ? 0.542 -11.539 -20.094 1 71.69 132 THR B O 1
ATOM 2463 N N . ALA B 1 133 ? 2.672 -11.57 -19.562 1 74.19 133 ALA B N 1
ATOM 2464 C CA . ALA B 1 133 ? 2.432 -11 -18.234 1 74.19 133 ALA B CA 1
ATOM 2465 C C . ALA B 1 133 ? 1.69 -9.672 -18.344 1 74.19 133 ALA B C 1
ATOM 2467 O O . ALA B 1 133 ? 2.086 -8.789 -19.125 1 74.19 133 ALA B O 1
ATOM 2468 N N . SER B 1 134 ? 0.565 -9.625 -17.719 1 77.38 134 SER B N 1
ATOM 2469 C CA . SER B 1 134 ? -0.22 -8.391 -17.734 1 77.38 134 SER B CA 1
ATOM 2470 C C . SER B 1 134 ? 0.35 -7.359 -16.781 1 7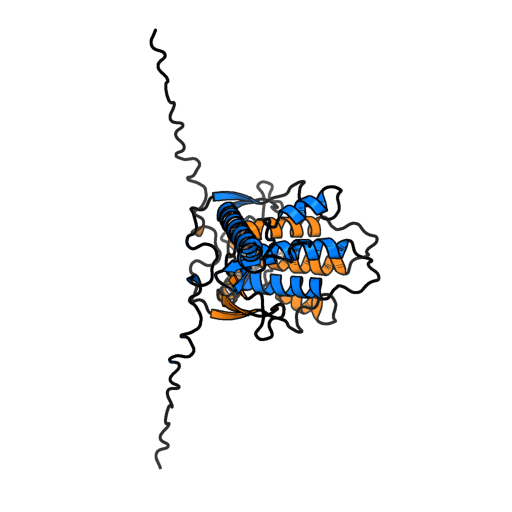7.38 134 SER B C 1
ATOM 2472 O O . SER B 1 134 ? 0.723 -7.691 -15.648 1 77.38 134 SER B O 1
ATOM 2474 N N . ARG B 1 135 ? 0.473 -6.156 -17.328 1 76.81 135 ARG B N 1
ATOM 2475 C CA . ARG B 1 135 ? 0.902 -5.035 -16.5 1 76.81 135 ARG B CA 1
ATOM 2476 C C . ARG B 1 135 ? -0.209 -4 -16.359 1 76.81 135 ARG B C 1
ATOM 2478 O O . ARG B 1 135 ? 0.012 -2.912 -15.82 1 76.81 135 ARG B O 1
ATOM 2485 N N . THR B 1 136 ? -1.37 -4.422 -16.906 1 83.75 136 THR B N 1
ATOM 2486 C CA . THR B 1 136 ? -2.535 -3.543 -16.859 1 83.75 136 THR B CA 1
ATOM 2487 C C . THR B 1 136 ? -3.797 -4.332 -16.531 1 83.75 136 THR B C 1
ATOM 2489 O O . THR B 1 136 ? -3.916 -5.504 -16.891 1 83.75 136 THR B O 1
ATOM 2492 N N . TYR B 1 137 ? -4.711 -3.742 -15.828 1 85.31 137 TYR B N 1
ATOM 2493 C CA . TYR B 1 137 ? -6.012 -4.355 -15.586 1 85.31 137 TYR B CA 1
ATOM 2494 C C . TYR B 1 137 ? -7.035 -3.312 -15.164 1 85.31 137 TYR B C 1
ATOM 2496 O O . TYR B 1 137 ? -6.676 -2.275 -14.594 1 85.31 137 TYR B O 1
ATOM 2504 N N . ASN B 1 138 ? -8.211 -3.605 -15.547 1 85.38 138 ASN B N 1
ATOM 2505 C CA . ASN B 1 138 ? -9.32 -2.775 -15.078 1 85.38 138 ASN B CA 1
ATOM 2506 C C . ASN B 1 138 ? -9.797 -3.209 -13.695 1 85.38 138 ASN B C 1
ATOM 2508 O O . ASN B 1 138 ? -9.781 -4.398 -13.375 1 85.38 138 ASN B O 1
ATOM 2512 N N . THR B 1 139 ? -10.164 -2.189 -12.984 1 87.5 139 THR B N 1
ATOM 2513 C CA . THR B 1 139 ? -10.672 -2.516 -11.656 1 87.5 139 THR B CA 1
ATOM 2514 C C . THR B 1 139 ? -11.625 -1.428 -11.156 1 87.5 139 THR B C 1
ATOM 2516 O O . THR B 1 139 ? -11.766 -0.38 -11.797 1 87.5 139 THR B O 1
ATOM 2519 N N . LEU B 1 140 ? -12.391 -1.749 -10.133 1 88.12 140 LEU B N 1
ATOM 2520 C CA . LEU B 1 140 ? -13.219 -0.777 -9.438 1 88.12 140 LEU B CA 1
ATOM 2521 C C . LEU B 1 140 ? -12.508 -0.255 -8.188 1 88.12 140 LEU B C 1
ATOM 2523 O O . LEU B 1 140 ? -11.961 -1.036 -7.41 1 88.12 140 LEU B O 1
ATOM 2527 N N . CYS B 1 141 ? -12.5 1.031 -8.18 1 91.94 141 CYS B N 1
ATOM 2528 C CA . CYS B 1 141 ? -11.789 1.702 -7.102 1 91.94 141 CYS B CA 1
ATOM 2529 C C . CYS B 1 141 ? -12.711 2.65 -6.344 1 91.94 141 CYS B C 1
ATOM 2531 O O . CYS B 1 141 ? -13.727 3.102 -6.883 1 91.94 141 CYS B O 1
ATOM 2533 N N . PHE B 1 142 ? -12.32 2.885 -5.086 1 90 142 PHE B N 1
ATOM 2534 C CA . PHE B 1 142 ? -12.93 4.027 -4.418 1 90 142 PHE B CA 1
ATOM 2535 C C . PHE B 1 142 ? -12.461 5.336 -5.047 1 90 142 PHE B C 1
ATOM 2537 O O . PHE B 1 142 ? -11.297 5.461 -5.434 1 90 142 PHE B O 1
ATOM 2544 N N . ASP B 1 143 ? -13.383 6.254 -5.094 1 92.31 143 ASP B N 1
ATOM 2545 C CA . ASP B 1 143 ? -13.039 7.562 -5.645 1 92.31 143 ASP B CA 1
ATOM 2546 C C . ASP B 1 143 ? -12.164 8.352 -4.68 1 92.31 143 ASP B C 1
ATOM 2548 O O . ASP B 1 143 ? -12.672 9.016 -3.77 1 92.31 143 ASP B O 1
ATOM 2552 N N . TRP B 1 144 ? -10.914 8.375 -4.922 1 94.94 144 TRP B N 1
ATOM 2553 C CA . TRP B 1 144 ? -9.961 8.977 -3.992 1 94.94 144 TRP B CA 1
ATOM 2554 C C . TRP B 1 144 ? -10.109 10.492 -3.965 1 94.94 144 TRP B C 1
ATOM 2556 O O . TRP B 1 144 ? -9.609 11.156 -3.057 1 94.94 144 TRP B O 1
ATOM 2566 N N . THR B 1 145 ? -10.719 11.133 -4.926 1 95.25 145 THR B N 1
ATOM 2567 C CA . THR B 1 145 ? -10.867 12.586 -4.93 1 95.25 145 THR B CA 1
ATOM 2568 C C . THR B 1 145 ? -11.664 13.055 -3.717 1 95.25 145 THR B C 1
ATOM 2570 O O . THR B 1 145 ? -11.492 14.18 -3.25 1 95.25 145 THR B O 1
ATOM 2573 N N . GLN B 1 146 ? -12.5 12.219 -3.215 1 95.31 146 GLN B N 1
ATOM 2574 C CA . GLN B 1 146 ? -13.297 12.57 -2.045 1 95.31 146 GLN B CA 1
ATOM 2575 C C . GLN B 1 146 ? -12.414 12.758 -0.814 1 95.31 146 GLN B C 1
ATOM 2577 O O . GLN B 1 146 ? -12.633 13.68 -0.023 1 95.31 146 GLN B O 1
ATOM 2582 N N . VAL B 1 147 ? -11.445 11.898 -0.651 1 96.44 147 VAL B N 1
ATOM 2583 C CA . VAL B 1 147 ? -10.57 12.008 0.51 1 96.44 147 VAL B CA 1
ATOM 2584 C C . VAL B 1 147 ? -9.695 13.258 0.38 1 96.44 147 VAL B C 1
ATOM 2586 O O . VAL B 1 147 ? -9.461 13.961 1.363 1 96.44 147 VAL B O 1
ATOM 2589 N N . TYR B 1 148 ? -9.234 13.586 -0.795 1 97.62 148 TYR B N 1
ATOM 2590 C CA . TYR B 1 148 ? -8.445 14.797 -1.025 1 97.62 148 TYR B CA 1
ATOM 2591 C C . TYR B 1 148 ? -9.273 16.047 -0.753 1 97.62 148 TYR B C 1
ATOM 2593 O O . TYR B 1 148 ? -8.797 17 -0.133 1 97.62 148 TYR B O 1
ATOM 2601 N N . SER B 1 149 ? -10.508 15.977 -1.238 1 97.12 149 SER B N 1
ATOM 2602 C CA . SER B 1 149 ? -11.398 17.109 -1 1 97.12 149 SER B CA 1
ATOM 2603 C C . SER B 1 149 ? -11.625 17.328 0.492 1 97.12 149 SER B C 1
ATOM 2605 O O . SER B 1 149 ? -11.57 18.453 0.973 1 97.12 149 SER B O 1
ATOM 2607 N N . GLU B 1 150 ? -11.914 16.281 1.181 1 96.88 150 GLU B N 1
ATOM 2608 C CA . GLU B 1 150 ? -12.133 16.375 2.621 1 96.88 150 GLU B CA 1
ATOM 2609 C C . GLU B 1 150 ? -10.891 16.891 3.332 1 96.88 150 GLU B C 1
ATOM 2611 O O . GLU B 1 150 ? -10.984 17.734 4.23 1 96.88 150 GLU B O 1
ATOM 2616 N N . ALA B 1 151 ? -9.711 16.453 2.932 1 97.75 151 ALA B N 1
ATOM 2617 C CA . ALA B 1 151 ? -8.453 16.891 3.529 1 97.75 151 ALA B CA 1
ATOM 2618 C C . ALA B 1 151 ? -8.203 18.375 3.244 1 97.75 151 ALA B C 1
ATOM 2620 O O . ALA B 1 151 ? -7.746 19.109 4.117 1 97.75 151 ALA B O 1
ATOM 2621 N N . GLU B 1 152 ? -8.469 18.797 2.051 1 98.12 152 GLU B N 1
ATOM 2622 C CA . GLU B 1 152 ? -8.297 20.188 1.684 1 98.12 152 GLU B CA 1
ATOM 2623 C C . GLU B 1 152 ? -9.211 21.094 2.5 1 98.12 152 GLU B C 1
ATOM 2625 O O . GLU B 1 152 ? -8.797 22.172 2.953 1 98.12 152 GLU B O 1
ATOM 2630 N N . GLN B 1 153 ? -10.445 20.656 2.691 1 97.19 153 GLN B N 1
ATOM 2631 C CA . GLN B 1 153 ? -11.383 21.422 3.504 1 97.19 153 GLN B CA 1
ATOM 2632 C C . GLN B 1 153 ? -10.922 21.5 4.957 1 97.19 153 GLN B C 1
ATOM 2634 O O . GLN B 1 153 ? -11.031 22.547 5.594 1 97.19 153 GLN B O 1
ATOM 2639 N N . ASN B 1 154 ? -10.492 20.438 5.461 1 96.75 154 ASN B N 1
ATOM 2640 C CA . ASN B 1 154 ? -9.938 20.391 6.812 1 96.75 154 ASN B CA 1
ATOM 2641 C C . ASN B 1 154 ? -8.789 21.375 6.977 1 96.75 154 ASN B C 1
ATOM 2643 O O . ASN B 1 154 ? -8.727 22.109 7.969 1 96.75 154 ASN B O 1
ATOM 2647 N N . PHE B 1 155 ? -7.828 21.406 6.016 1 96.56 155 PHE B N 1
ATOM 2648 C CA . PHE B 1 155 ? -6.66 22.281 6.047 1 96.56 155 PHE B CA 1
ATOM 2649 C C . PHE B 1 155 ? -7.082 23.75 6.02 1 96.56 155 PHE B C 1
ATOM 2651 O O . PHE B 1 155 ? -6.57 24.562 6.793 1 96.56 155 PHE B O 1
ATOM 2658 N N . LYS B 1 156 ? -8.008 24.031 5.137 1 95.94 156 LYS B N 1
ATOM 2659 C CA . LYS B 1 156 ? -8.508 25.391 5.031 1 95.94 156 LYS B CA 1
ATOM 2660 C C . LYS B 1 156 ? -9.164 25.844 6.336 1 95.94 156 LYS B C 1
ATOM 2662 O O . LYS B 1 156 ? -8.914 26.953 6.809 1 95.94 156 LYS B O 1
ATOM 2667 N N . ALA B 1 157 ? -10.023 25 6.902 1 94.75 157 ALA B N 1
ATOM 2668 C CA . ALA B 1 157 ? -10.711 25.328 8.156 1 94.75 157 ALA B CA 1
ATOM 266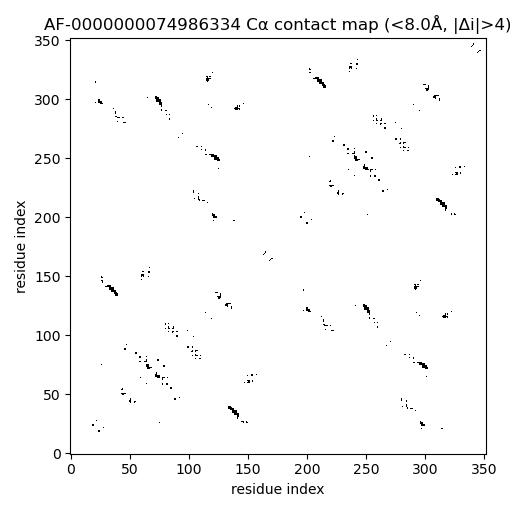9 C C . ALA B 1 157 ? -9.711 25.562 9.281 1 94.75 157 ALA B C 1
ATOM 2671 O O . ALA B 1 157 ? -9.852 26.5 10.062 1 94.75 157 ALA B O 1
ATOM 2672 N N . HIS B 1 158 ? -8.758 24.703 9.352 1 92.88 158 HIS B N 1
ATOM 2673 C CA . HIS B 1 158 ? -7.742 24.844 10.391 1 92.88 158 HIS B CA 1
ATOM 2674 C C . HIS B 1 158 ? -6.922 26.109 10.195 1 92.88 158 HIS B C 1
ATOM 2676 O O . HIS B 1 158 ? -6.629 26.812 11.164 1 92.88 158 HIS B O 1
ATOM 2682 N N . SER B 1 159 ? -6.523 26.391 8.938 1 91.06 159 SER B N 1
ATOM 2683 C CA . SER B 1 159 ? -5.742 27.594 8.641 1 91.06 159 SER B CA 1
ATOM 2684 C C . SER B 1 159 ? -6.5 28.859 9.023 1 91.06 159 SER B C 1
ATOM 2686 O O . SER B 1 159 ? -5.918 29.797 9.562 1 91.06 159 SER B O 1
ATOM 2688 N N . LYS B 1 160 ? -7.727 28.875 8.789 1 89.44 160 LYS B N 1
ATOM 2689 C CA . LYS B 1 160 ? -8.562 30 9.172 1 89.44 160 LYS B CA 1
ATOM 2690 C C . LYS B 1 160 ? -8.617 30.156 10.695 1 89.44 160 LYS B C 1
ATOM 2692 O O . LYS B 1 160 ? -8.555 31.281 11.211 1 89.44 160 LYS B O 1
ATOM 2697 N N . HIS B 1 161 ? -8.766 29.078 11.312 1 86.94 161 HIS B N 1
ATOM 2698 C CA . HIS B 1 161 ? -8.812 29.109 12.766 1 86.94 161 HIS B CA 1
ATOM 2699 C C . HIS B 1 161 ? -7.504 29.625 13.352 1 86.94 161 HIS B C 1
ATOM 2701 O O . HIS B 1 161 ? -7.512 30.422 14.305 1 86.94 161 HIS B O 1
ATOM 2707 N N . VAL B 1 162 ? -6.402 29.203 12.836 1 84.69 162 VAL B N 1
ATOM 2708 C CA . VAL B 1 162 ? -5.094 29.625 13.32 1 84.69 162 VAL B CA 1
ATOM 2709 C C . VAL B 1 162 ? -4.93 31.141 13.094 1 84.69 162 VAL B C 1
ATOM 2711 O O . VAL B 1 162 ? -4.465 31.844 13.984 1 84.69 162 VAL B O 1
ATOM 2714 N N . ILE B 1 163 ? -5.332 31.562 11.969 1 86.62 163 ILE B N 1
ATOM 2715 C CA . ILE B 1 163 ? -5.258 33 11.672 1 86.62 163 ILE B CA 1
ATOM 2716 C C . ILE B 1 163 ? -6.152 33.781 12.633 1 86.62 163 ILE B C 1
ATOM 2718 O O . ILE B 1 163 ? -5.75 34.812 13.164 1 86.62 163 ILE B O 1
ATOM 2722 N N . TRP B 1 164 ? -7.301 33.25 12.883 1 84.38 164 TRP B N 1
ATOM 2723 C CA . TRP B 1 164 ? -8.234 33.875 13.812 1 84.38 164 TRP B CA 1
ATOM 2724 C C . TRP B 1 164 ? -7.648 33.969 15.219 1 84.38 164 TRP B C 1
ATOM 2726 O O . TRP B 1 164 ? -7.73 35 15.883 1 84.38 164 TRP B O 1
ATOM 2736 N N . GLU B 1 165 ? -6.988 32.875 15.625 1 83.69 165 GLU B N 1
ATOM 2737 C CA . GLU B 1 165 ? -6.363 32.844 16.938 1 83.69 165 GLU B CA 1
ATOM 2738 C C . GLU B 1 165 ? -5.223 33.844 17.031 1 83.69 165 GLU B C 1
ATOM 2740 O O . GLU B 1 165 ? -5.066 34.531 18.047 1 83.69 165 GLU B O 1
ATOM 2745 N N . ILE B 1 166 ? -4.492 33.969 15.961 1 82.31 166 ILE B N 1
ATOM 2746 C CA . ILE B 1 166 ? -3.344 34.875 15.93 1 82.31 166 ILE B CA 1
ATOM 2747 C C . ILE B 1 166 ? -3.824 36.312 15.945 1 82.31 166 ILE B C 1
ATOM 2749 O O . ILE B 1 166 ? -3.287 37.156 16.672 1 82.31 166 ILE B O 1
ATOM 2753 N N . VAL B 1 167 ? -4.887 36.562 15.25 1 85.44 167 VAL B N 1
ATOM 2754 C CA . VAL B 1 167 ? -5.367 37.938 15.102 1 85.44 167 VAL B CA 1
ATOM 2755 C C . VAL B 1 167 ? -6.098 38.375 16.375 1 85.44 167 VAL B C 1
ATOM 2757 O O . VAL B 1 167 ? -5.953 39.5 16.828 1 85.44 167 VAL B O 1
ATOM 2760 N N . TYR B 1 168 ? -6.777 37.469 17 1 81.31 168 TYR B N 1
ATOM 2761 C CA . TYR B 1 168 ? -7.691 37.906 18.062 1 81.31 168 TYR B CA 1
ATOM 2762 C C . TYR B 1 168 ? -7.152 37.531 19.438 1 81.31 168 TYR B C 1
ATOM 2764 O O . TYR B 1 168 ? -7.5 38.156 20.438 1 81.31 168 TYR B O 1
ATOM 2772 N N . PHE B 1 169 ? -6.348 36.438 19.516 1 73.88 169 PHE B N 1
ATOM 2773 C CA . PHE B 1 169 ? -5.941 36.031 20.844 1 73.88 169 PHE B CA 1
ATOM 2774 C C . PHE B 1 169 ? -4.438 36.188 21.031 1 73.88 169 PHE B C 1
ATOM 2776 O O . PHE B 1 169 ? -3.939 36.156 22.156 1 73.88 169 PHE B O 1
ATOM 2783 N N . ARG B 1 170 ? -3.578 36.125 20.172 1 64.44 170 ARG B N 1
ATOM 2784 C CA . ARG B 1 170 ? -2.148 36.375 20.312 1 64.44 170 ARG B CA 1
ATOM 2785 C C . ARG B 1 170 ? -1.732 37.594 19.484 1 64.44 170 ARG B C 1
ATOM 2787 O O . ARG B 1 170 ? -0.898 37.469 18.578 1 64.44 170 ARG B O 1
ATOM 2794 N N . PRO B 1 171 ? -2.598 38.531 19.625 1 55.72 171 PRO B N 1
ATOM 2795 C CA . PRO B 1 171 ? -2.203 39.688 18.828 1 55.72 171 PRO B CA 1
ATOM 2796 C C . PRO B 1 171 ? -0.766 40.125 19.094 1 55.72 171 PRO B C 1
ATOM 2798 O O . PRO B 1 171 ? -0.327 40.156 20.234 1 55.72 171 PRO B O 1
ATOM 2801 N N . ARG B 1 172 ? 0.272 39.812 18.438 1 53.12 172 ARG B N 1
ATOM 2802 C CA . ARG B 1 172 ? 1.551 40.5 18.625 1 53.12 172 ARG B CA 1
ATOM 2803 C C . ARG B 1 172 ? 1.348 41.906 19.109 1 53.12 172 ARG B C 1
ATOM 2805 O O . ARG B 1 172 ? 0.283 42.5 18.906 1 53.12 172 ARG B O 1
ATOM 2812 N N . TYR B 1 173 ? 2.496 42.5 19.75 1 46.31 173 TYR B N 1
ATOM 2813 C CA . TYR B 1 173 ? 3.004 43.781 20.188 1 46.31 173 TYR B CA 1
ATOM 2814 C C . TYR B 1 173 ? 2.777 44.844 19.125 1 46.31 173 TYR B C 1
ATOM 2816 O O . TYR B 1 173 ? 2.9 44.562 17.922 1 46.31 173 TYR B O 1
ATOM 2824 N N . ASN B 1 174 ? 1.853 45.812 19.281 1 38.94 174 ASN B N 1
ATOM 2825 C CA . ASN B 1 174 ? 2.027 47.188 18.828 1 38.94 174 ASN B CA 1
ATOM 2826 C C . ASN B 1 174 ? 3.504 47.562 18.75 1 38.94 174 ASN B C 1
ATOM 2828 O O . ASN B 1 174 ? 4.207 47.562 19.766 1 38.94 174 ASN B O 1
ATOM 2832 N N . VAL B 1 175 ? 4.246 47.312 17.688 1 35.53 175 VAL B N 1
ATOM 2833 C CA . VAL B 1 175 ? 5.43 48.125 17.484 1 35.53 175 VAL B CA 1
ATOM 2834 C C . VAL B 1 175 ? 5.125 49.562 17.875 1 35.53 175 VAL B C 1
ATOM 2836 O O . VAL B 1 175 ? 4.293 50.219 17.25 1 35.53 175 VAL B O 1
ATOM 2839 N N . GLY B 1 176 ? 4.852 49.75 19.219 1 27.62 176 GLY B N 1
ATOM 2840 C CA . GLY B 1 176 ? 5.516 51 19.578 1 27.62 176 GLY B CA 1
ATOM 2841 C C . GLY B 1 176 ? 7.008 50.969 19.297 1 27.62 176 GLY B C 1
ATOM 2842 O O . GLY B 1 176 ? 7.613 49.906 19.219 1 27.62 176 GLY B O 1
#

Foldseek 3Di:
DPPPPPPPPPCPDPVVPPPPDPCNPALDNDFDFWDKDKQADDPPCDLDDPCNVVRLVVQAAPVQQWFDDPPDIDGHLSRLLSVLVNLCSVQVVDDPVDDRDPSNVVNVVSNVVVCVVVDDPDDDDQADPVRHGDRMDMDIDTDCVVVSVSRNVRVVVVVVVVVVCCVPPVPDDPPD/DPPPPPPPPPCPDPVVPPPPDPCNPALDNDFDFWDKDKQADDPPCDLDDPCNVVRLVVQAAPVQQWFDDPPDIDGHLSRLLSVLVNLCSVQVVDDPVDDRDPSNVVNVVSNVVVCVVVDDPDDDDQADPVRHGDRMDMDIDTDCVVVSVSRNVRVVVVVVVVVVCCVPPVPDDPPD

Sequence (352 aa):
MAISLSVFRILTASYWNSWPSASDHSLLKQRGEPVAMLIGSTTHYRINSSDSEEEYRSLLPSGGHLVHIGKEKYTVTLFHQLKCLDVIRQEYLNDASQPISSLTRHCMNYLRQSLLCNLNTGLENAKNSAATASRTYNTLCFDWTQVYSEAEQNFKAHSKHVIWEIVYFRPRYNVGMAISLSVFRILTASYWNSWPSASDHSLLKQRGEPVAMLIGSTTHYRINSSDSEEEYRSLLPSGGHLVHIGKEKYTVTLFHQLKCLDVIRQEYLNDASQPISSLTRHCMNYLRQSLLCNLNTGLENAKNSAATASRTYNTLCFDWTQVYSEAEQNFKAHSKHVIWEIVYFRPRYNVG

InterPro domains:
  IPR021765 Mycotoxin biosynthesis protein UstYa-like [PF11807] (72-147)
  IPR021765 Mycotoxin biosynthesis protein UstYa-like [PTHR33365] (56-153)

pLDDT: mean 82.46, std 22.08, range [26.25, 98.75]